Protein AF-A0A2K6M3U2-F1 (afdb_monomer_lite)

Organism: Rhinopithecus bieti (NCBI:txid61621)

Foldseek 3Di:
DPVVVVVVVVVVVVVVVVVVVVVVVVVVVVVVVVVVVVVVVVVVVVVVVVVCVVVVVVVVVVVVVVVVVVVVVVVVVVVVVVVVVVVVVVVVVVVVVVVVVVVVVVVVVVVCVVVVVVVVVVVVVVVVVVVVVVVVVVVVVVVVVVVVVVVVVVVVVCVVCPPPPVVCVVVDCVPVVVVVVVVVVVVVVVVVVVVVVVVVVCVVVDPPDPDDPPPPVVVVVVVVVVVVVVVVVVVVPPDDDDDDDDDDDDDDDDDDDDDDDDDDDDDDDDDDPDDDDPDDDDPPPPVVVVVVVVVVVVVVVVVVVVD

Structure (mmCIF, N/CA/C/O backbone):
data_AF-A0A2K6M3U2-F1
#
_entry.id   AF-A0A2K6M3U2-F1
#
loop_
_atom_site.group_PDB
_atom_site.id
_atom_site.type_symbol
_atom_site.label_atom_id
_atom_site.label_alt_id
_atom_site.label_comp_id
_atom_site.label_asym_id
_atom_site.label_entity_id
_atom_site.label_seq_id
_atom_site.pdbx_PDB_ins_code
_atom_site.Cartn_x
_atom_site.Cartn_y
_atom_site.Cartn_z
_atom_site.occupancy
_atom_site.B_iso_or_equiv
_atom_site.auth_seq_id
_atom_site.auth_comp_id
_atom_site.auth_asym_id
_atom_site.auth_atom_id
_atom_site.pdbx_PDB_model_num
ATOM 1 N N . MET A 1 1 ? -77.920 -4.651 149.406 1.00 58.12 1 MET A N 1
ATOM 2 C CA . MET A 1 1 ? -76.925 -5.539 148.759 1.00 58.12 1 MET A CA 1
ATOM 3 C C . MET A 1 1 ? -77.234 -5.830 147.279 1.00 58.12 1 MET A C 1
ATOM 5 O O . MET A 1 1 ? -76.309 -5.779 146.485 1.00 58.12 1 MET A O 1
ATOM 9 N N . GLY A 1 2 ? -78.491 -6.093 146.876 1.00 61.16 2 GLY A N 1
ATOM 10 C CA . GLY A 1 2 ? -78.830 -6.531 145.502 1.00 61.16 2 GLY A CA 1
ATOM 11 C C . GLY A 1 2 ? -78.603 -5.519 144.361 1.00 61.16 2 GLY A C 1
ATOM 12 O O . GLY A 1 2 ? -78.073 -5.893 143.323 1.00 61.16 2 GLY A O 1
ATOM 13 N N . ILE A 1 3 ? -78.919 -4.233 144.553 1.00 64.75 3 ILE A N 1
ATOM 14 C CA . ILE A 1 3 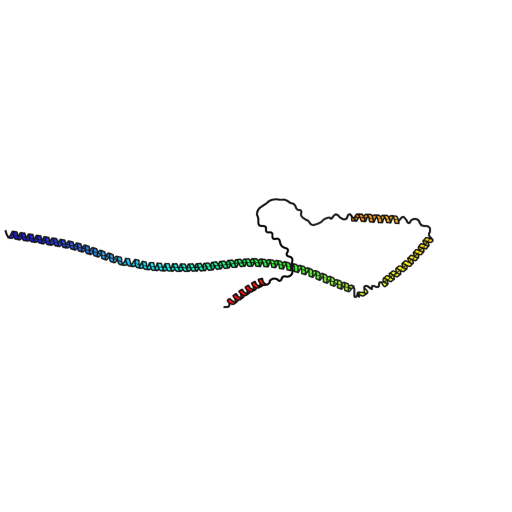? -78.832 -3.206 143.487 1.00 64.75 3 ILE A CA 1
ATOM 15 C C . ILE A 1 3 ? -77.378 -2.926 143.059 1.00 64.75 3 ILE A C 1
ATOM 17 O O . ILE A 1 3 ? -77.097 -2.705 141.884 1.00 64.75 3 ILE A O 1
ATOM 21 N N . PHE A 1 4 ? -76.431 -2.993 143.999 1.00 68.56 4 PHE A N 1
ATOM 22 C CA . PHE A 1 4 ? -75.010 -2.763 143.720 1.00 68.56 4 PHE A CA 1
ATOM 23 C C . PHE A 1 4 ? -74.405 -3.859 142.828 1.00 68.56 4 PHE A C 1
ATOM 25 O O . PHE A 1 4 ? -73.609 -3.559 141.942 1.00 68.56 4 PHE A O 1
ATOM 32 N N . MET A 1 5 ? -74.813 -5.121 143.013 1.00 70.56 5 MET A N 1
ATOM 33 C CA . MET A 1 5 ? -74.356 -6.218 142.151 1.00 70.56 5 MET A CA 1
ATOM 34 C C . MET A 1 5 ? -74.925 -6.118 140.733 1.00 70.56 5 MET A C 1
ATOM 36 O O . MET A 1 5 ? -74.180 -6.345 139.786 1.00 70.56 5 MET A O 1
ATOM 40 N N . VAL A 1 6 ? -76.190 -5.707 140.583 1.00 72.38 6 VAL A N 1
ATOM 41 C CA . VAL A 1 6 ? -76.816 -5.481 139.265 1.00 72.38 6 VAL A CA 1
ATOM 42 C C . VAL A 1 6 ? -76.109 -4.353 138.507 1.00 72.38 6 VAL A C 1
ATOM 44 O O . VAL A 1 6 ? -75.742 -4.518 137.345 1.00 72.38 6 VAL A O 1
ATOM 47 N N . CYS A 1 7 ? -75.828 -3.238 139.186 1.00 79.56 7 CYS A N 1
ATOM 48 C CA . CYS A 1 7 ? -75.108 -2.111 138.590 1.00 79.56 7 CYS A CA 1
ATOM 49 C C . CYS A 1 7 ? -73.681 -2.506 138.160 1.00 79.56 7 CYS A C 1
ATOM 51 O O . CYS A 1 7 ? -73.221 -2.129 137.085 1.00 79.56 7 CYS A O 1
ATOM 53 N N . LYS A 1 8 ? -73.001 -3.346 138.953 1.00 80.44 8 LYS A N 1
ATOM 54 C CA . LYS A 1 8 ? -71.671 -3.875 138.624 1.00 80.44 8 LYS A CA 1
ATOM 55 C C . LYS A 1 8 ? -71.689 -4.817 137.413 1.00 80.44 8 LYS A C 1
ATOM 57 O O . LYS A 1 8 ? -70.798 -4.723 136.575 1.00 80.44 8 LYS A O 1
ATOM 62 N N . SER A 1 9 ? -72.685 -5.701 137.299 1.00 82.12 9 SER A N 1
ATOM 63 C CA . SER A 1 9 ? -72.821 -6.580 136.128 1.00 82.12 9 SER A CA 1
ATOM 64 C C . SER A 1 9 ? -73.164 -5.814 134.850 1.00 82.12 9 SER A C 1
ATOM 66 O O . SER A 1 9 ? -72.681 -6.171 133.781 1.00 82.12 9 SER A O 1
ATOM 68 N N . GLU A 1 10 ? -73.954 -4.742 134.947 1.00 85.75 10 GLU A N 1
ATOM 69 C CA . GLU A 1 10 ? -74.305 -3.927 133.782 1.00 85.75 10 GLU A CA 1
ATOM 70 C C . GLU A 1 10 ? -73.120 -3.080 133.294 1.00 85.75 10 GLU A C 1
ATOM 72 O O . GLU A 1 10 ? -72.873 -3.014 132.093 1.00 85.75 10 GLU A O 1
ATOM 77 N N . LEU A 1 11 ? -72.334 -2.501 134.210 1.00 87.69 11 LEU A N 1
ATOM 78 C CA . LEU A 1 11 ? -71.068 -1.836 133.875 1.00 87.69 11 LEU A CA 1
ATOM 79 C C . LEU A 1 11 ? -70.096 -2.791 133.175 1.00 87.69 11 LEU A C 1
ATOM 81 O O . LEU A 1 11 ? -69.575 -2.456 132.116 1.00 87.69 11 LEU A O 1
ATOM 85 N N . GLN A 1 12 ? -69.938 -4.007 133.702 1.00 87.44 12 GLN A N 1
ATOM 86 C CA . GLN A 1 12 ? -69.097 -5.027 133.077 1.00 87.44 12 GLN A CA 1
ATOM 87 C C . GLN A 1 12 ? -69.592 -5.393 131.667 1.00 87.44 12 GLN A C 1
ATOM 89 O O . GLN A 1 12 ? -68.798 -5.469 130.733 1.00 87.44 12 GLN A O 1
ATOM 94 N N . SER A 1 13 ? -70.907 -5.556 131.487 1.00 89.25 13 SER A N 1
ATOM 95 C CA . SER A 1 13 ? -71.504 -5.832 130.175 1.00 89.25 13 SER A CA 1
ATOM 96 C C . SER A 1 13 ? -71.297 -4.687 129.179 1.00 89.25 13 SER A C 1
ATOM 98 O O . SER A 1 13 ? -71.141 -4.948 127.985 1.00 89.25 13 SER A O 1
ATOM 100 N N . ARG A 1 14 ? -71.311 -3.429 129.639 1.00 91.81 14 ARG A N 1
ATOM 101 C CA . ARG A 1 14 ? -71.023 -2.262 128.792 1.00 91.81 14 ARG A CA 1
ATOM 102 C C . ARG A 1 14 ? -69.557 -2.218 128.381 1.00 91.81 14 ARG A C 1
ATOM 104 O O . ARG A 1 14 ? -69.286 -1.961 127.212 1.00 91.81 14 ARG A O 1
ATOM 111 N N . ASP A 1 15 ? -68.639 -2.514 129.296 1.00 93.19 15 ASP A N 1
ATOM 112 C CA . ASP A 1 15 ? -67.205 -2.570 128.998 1.00 93.19 15 ASP A CA 1
ATOM 113 C C . ASP A 1 15 ? -66.876 -3.686 127.999 1.00 93.19 15 ASP A C 1
ATOM 115 O O . ASP A 1 15 ? -66.079 -3.489 127.081 1.00 93.19 15 ASP A O 1
ATOM 119 N N . ASP A 1 16 ? -67.526 -4.845 128.124 1.00 93.50 16 ASP A N 1
ATOM 120 C CA . ASP A 1 16 ? -67.347 -5.950 127.182 1.00 93.50 16 ASP A CA 1
ATOM 121 C C . ASP A 1 16 ? -67.904 -5.613 125.792 1.00 93.50 16 ASP A C 1
ATOM 123 O O . ASP A 1 16 ? -67.245 -5.893 124.789 1.00 93.50 16 ASP A O 1
ATOM 127 N N . LEU A 1 17 ? -69.047 -4.920 125.715 1.00 94.31 17 LEU A N 1
ATOM 128 C CA . LEU A 1 17 ? -69.572 -4.400 124.450 1.00 94.31 17 LEU A CA 1
ATOM 129 C C . LEU A 1 17 ? -68.629 -3.362 123.823 1.00 94.31 17 LEU A C 1
ATOM 131 O O . LEU A 1 17 ? -68.373 -3.412 122.620 1.00 94.31 17 LEU A O 1
ATOM 135 N N . LEU A 1 18 ? -68.072 -2.453 124.629 1.00 94.50 18 LEU A N 1
ATOM 136 C CA . LEU A 1 18 ? -67.111 -1.455 124.156 1.00 94.50 18 LEU A CA 1
ATOM 137 C C . LEU A 1 18 ? -65.869 -2.128 123.558 1.00 94.50 18 LEU A C 1
ATOM 139 O O . LEU A 1 18 ? -65.389 -1.734 122.498 1.00 94.50 18 LEU A O 1
ATOM 143 N N . ARG A 1 19 ? -65.386 -3.191 124.210 1.00 94.56 19 ARG A N 1
ATOM 144 C CA . ARG A 1 19 ? -64.239 -3.987 123.758 1.00 94.56 19 ARG A CA 1
ATOM 145 C C . ARG A 1 19 ? -64.505 -4.661 122.410 1.00 94.56 19 ARG A C 1
ATOM 147 O O . ARG A 1 19 ? -63.609 -4.703 121.569 1.00 94.56 19 ARG A O 1
ATOM 154 N N . ILE A 1 20 ? -65.723 -5.164 122.196 1.00 94.94 20 ILE A N 1
ATOM 155 C CA . ILE A 1 20 ? -66.146 -5.765 120.922 1.00 94.94 20 ILE A CA 1
ATOM 156 C C . ILE A 1 20 ? -66.164 -4.708 119.811 1.00 94.94 20 ILE A C 1
ATOM 158 O O . ILE A 1 20 ? -65.578 -4.927 118.753 1.00 94.94 20 ILE A O 1
ATOM 162 N N . ILE A 1 21 ? -66.754 -3.538 120.070 1.00 94.94 21 ILE A N 1
ATOM 163 C CA . ILE A 1 21 ? -66.818 -2.436 119.096 1.00 94.94 21 ILE A CA 1
ATOM 164 C C . ILE A 1 21 ? -65.409 -1.948 118.722 1.00 94.94 21 ILE A C 1
ATOM 166 O O . ILE A 1 21 ? -65.112 -1.720 117.548 1.00 94.94 21 ILE A O 1
ATOM 170 N N . GLU A 1 22 ? -64.514 -1.821 119.704 1.00 94.44 22 GLU A N 1
ATOM 171 C CA . GLU A 1 22 ? -63.122 -1.418 119.473 1.00 94.44 22 GLU A CA 1
ATOM 172 C C . GLU A 1 22 ? -62.386 -2.431 118.575 1.00 94.44 22 GLU A C 1
ATOM 174 O O . GLU A 1 22 ? -61.657 -2.046 117.656 1.00 94.44 22 GLU A O 1
ATOM 179 N N . MET A 1 23 ? -62.625 -3.730 118.787 1.00 94.44 23 MET A N 1
ATOM 180 C CA . MET A 1 23 ? -62.070 -4.802 117.958 1.00 94.44 23 MET A CA 1
ATOM 181 C C . MET A 1 23 ? -62.601 -4.770 116.519 1.00 94.44 23 MET A C 1
ATOM 183 O O . MET A 1 23 ? -61.809 -4.884 115.579 1.00 94.44 23 MET A O 1
ATOM 187 N N . GLU A 1 24 ? -63.904 -4.559 116.317 1.00 93.25 24 GLU A N 1
ATOM 188 C CA . GLU A 1 24 ? -64.497 -4.430 114.978 1.00 93.25 24 GLU A CA 1
ATOM 189 C C . GLU A 1 24 ? -63.956 -3.208 114.227 1.00 93.25 24 GLU A C 1
ATOM 191 O O . GLU A 1 24 ? -63.598 -3.305 113.048 1.00 93.25 24 GLU A O 1
ATOM 196 N N . ARG A 1 25 ? -63.803 -2.070 114.916 1.00 94.94 25 ARG A N 1
ATOM 197 C CA . ARG A 1 25 ? -63.210 -0.852 114.344 1.00 94.94 25 ARG A CA 1
ATOM 198 C C . ARG A 1 25 ? -61.793 -1.107 113.831 1.00 94.94 25 ARG A C 1
ATOM 200 O O . ARG A 1 25 ? -61.454 -0.705 112.714 1.00 94.94 25 ARG A O 1
ATOM 207 N N . LEU A 1 26 ? -60.965 -1.783 114.628 1.00 95.75 26 LEU A N 1
ATOM 208 C CA . LEU A 1 26 ? -59.593 -2.126 114.247 1.00 95.75 26 LEU A CA 1
ATOM 209 C C . LEU A 1 26 ? -59.551 -3.113 113.074 1.00 95.75 26 LEU A C 1
ATOM 211 O O . LEU A 1 26 ? -58.684 -3.004 112.203 1.00 95.75 26 LEU A O 1
ATOM 215 N N . GLN A 1 27 ? -60.493 -4.054 113.020 1.00 94.25 27 GLN A N 1
ATOM 216 C CA . GLN A 1 27 ? -60.588 -5.008 111.922 1.00 94.25 27 GLN A CA 1
ATOM 217 C C . GLN A 1 27 ? -60.980 -4.334 110.603 1.00 94.25 27 GLN A C 1
ATOM 219 O O . GLN A 1 27 ? -60.322 -4.565 109.588 1.00 94.25 27 GLN A O 1
ATOM 224 N N . LEU A 1 28 ? -61.971 -3.439 110.618 1.00 95.12 28 LEU A N 1
ATOM 225 C CA . LEU A 1 28 ? -62.363 -2.668 109.435 1.00 95.12 28 LEU A CA 1
ATOM 226 C C . LEU A 1 28 ? -61.221 -1.787 108.918 1.00 95.12 28 LEU A C 1
ATOM 228 O O . LEU A 1 28 ? -60.986 -1.732 107.712 1.00 95.12 28 LEU A O 1
ATOM 232 N N . HIS A 1 29 ? -60.455 -1.157 109.813 1.00 94.38 29 HIS A N 1
ATOM 233 C CA . HIS A 1 29 ? -59.276 -0.380 109.421 1.00 94.38 29 HIS A CA 1
ATOM 234 C C . HIS A 1 29 ? -58.227 -1.228 108.694 1.00 94.38 29 HIS A C 1
ATOM 236 O O . HIS A 1 29 ? -57.649 -0.782 107.700 1.00 94.38 29 HIS A O 1
ATOM 242 N N . ARG A 1 30 ? -57.998 -2.459 109.165 1.00 93.12 30 ARG A N 1
ATOM 243 C CA . ARG A 1 30 ? -57.070 -3.398 108.527 1.00 93.12 30 ARG A CA 1
ATOM 244 C C . ARG A 1 30 ? -57.553 -3.816 107.136 1.00 93.12 30 ARG A C 1
ATOM 246 O O . ARG A 1 30 ? -56.742 -3.895 106.218 1.00 93.12 30 ARG A O 1
ATOM 253 N N . GLU A 1 31 ? -58.848 -4.065 106.971 1.00 91.62 31 GLU A N 1
ATOM 254 C CA . GLU A 1 31 ? -59.424 -4.443 105.676 1.00 91.62 31 GLU A CA 1
ATOM 255 C C . GLU A 1 31 ? -59.421 -3.278 104.675 1.00 91.62 31 GLU A C 1
ATOM 257 O O . GLU A 1 31 ? -59.051 -3.469 103.518 1.00 91.62 31 GLU A O 1
ATOM 262 N N . LEU A 1 32 ? -59.716 -2.048 105.110 1.00 91.81 32 LEU A N 1
ATOM 263 C CA . LEU A 1 32 ? -59.618 -0.864 104.247 1.00 91.81 32 LEU A CA 1
ATOM 264 C C . LEU A 1 32 ? -58.190 -0.627 103.742 1.00 91.81 32 LEU A C 1
ATOM 266 O O .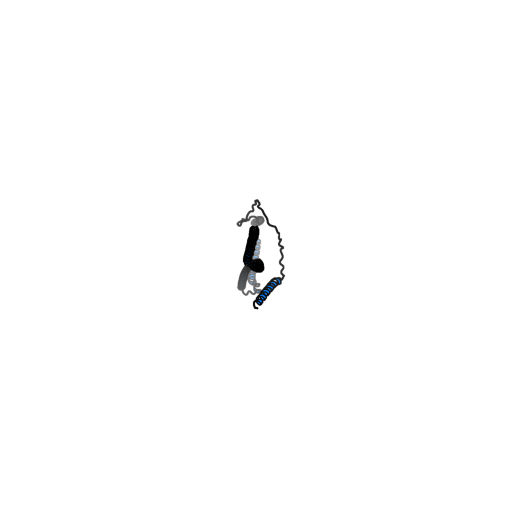 LEU A 1 32 ? -58.006 -0.291 102.571 1.00 91.81 32 LEU A O 1
ATOM 270 N N . LEU A 1 33 ? -57.181 -0.847 104.593 1.00 90.06 33 LEU A N 1
ATOM 271 C CA . LEU A 1 33 ? -55.779 -0.729 104.193 1.00 90.06 33 LEU A CA 1
ATOM 272 C C . LEU A 1 33 ? -55.413 -1.770 103.122 1.00 90.06 33 LEU A C 1
ATOM 274 O O . LEU A 1 33 ? -54.852 -1.408 102.088 1.00 90.06 33 LEU A O 1
ATOM 278 N N . LYS A 1 34 ? -55.825 -3.034 103.309 1.00 87.88 34 LYS A N 1
ATOM 279 C CA . LYS A 1 34 ? -55.631 -4.099 102.307 1.00 87.88 34 LYS A CA 1
ATOM 280 C C . LYS A 1 34 ? -56.307 -3.768 100.975 1.00 87.88 34 LYS A C 1
ATOM 282 O O . LYS A 1 34 ? -55.704 -3.948 99.920 1.00 87.88 34 LYS A O 1
ATOM 287 N N . ILE A 1 35 ? -57.543 -3.262 101.003 1.00 86.81 35 ILE A N 1
ATOM 288 C CA . ILE A 1 35 ? -58.276 -2.889 99.783 1.00 86.81 35 ILE A CA 1
ATOM 289 C C . ILE A 1 35 ? -57.556 -1.751 99.044 1.00 86.81 35 ILE A C 1
ATOM 291 O O . ILE A 1 35 ? -57.428 -1.807 97.817 1.00 86.81 35 ILE A O 1
ATOM 295 N N . GLY A 1 36 ? -57.044 -0.751 99.770 1.00 81.62 36 GLY A N 1
ATOM 296 C CA . GLY A 1 36 ? -56.267 0.349 99.192 1.00 81.62 36 GLY A CA 1
ATOM 297 C C . GLY A 1 36 ? -54.986 -0.120 98.490 1.00 81.62 36 GLY A C 1
ATOM 298 O O . GLY A 1 36 ? -54.688 0.320 97.378 1.00 81.62 36 GLY A O 1
ATOM 299 N N . GLU A 1 37 ? -54.263 -1.069 99.086 1.00 79.06 37 GLU A N 1
ATOM 300 C CA . GLU A 1 37 ? -53.057 -1.663 98.494 1.00 79.06 37 GLU A CA 1
ATOM 301 C C . GLU A 1 37 ? -53.374 -2.482 97.230 1.00 79.06 37 GLU A C 1
ATOM 303 O O . GLU A 1 37 ? -52.701 -2.329 96.204 1.00 79.06 37 GLU A O 1
ATOM 308 N N . CYS A 1 38 ? -54.442 -3.289 97.252 1.00 74.62 38 CYS A N 1
ATOM 309 C CA . CYS A 1 38 ? -54.881 -4.066 96.090 1.00 74.62 38 CYS A CA 1
ATOM 310 C C . CYS A 1 38 ? -55.308 -3.174 94.911 1.00 74.62 38 CYS A C 1
ATOM 312 O O . CYS A 1 38 ? -54.979 -3.467 93.758 1.00 74.62 38 CYS A O 1
ATOM 314 N N . GLN A 1 39 ? -56.005 -2.066 95.179 1.00 76.19 39 GLN A N 1
ATOM 315 C CA . GLN A 1 39 ? -56.422 -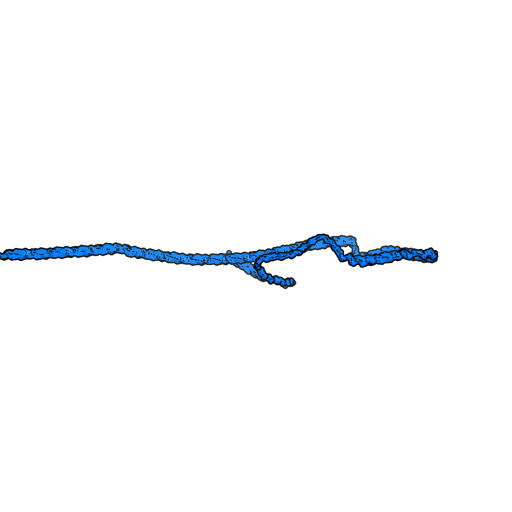1.125 94.136 1.00 76.19 39 GLN A CA 1
ATOM 316 C C . GLN A 1 39 ? -55.233 -0.390 93.508 1.00 76.19 39 GLN A C 1
ATOM 318 O O . GLN A 1 39 ? -55.192 -0.228 92.285 1.00 76.19 39 GLN A O 1
ATOM 323 N N . ASN A 1 40 ? -54.239 -0.004 94.310 1.00 71.12 40 ASN A N 1
ATOM 324 C CA . ASN A 1 40 ? -53.018 0.627 93.816 1.00 71.12 40 ASN A CA 1
ATOM 325 C C . ASN A 1 40 ? -52.221 -0.341 92.919 1.00 71.12 40 ASN A C 1
ATOM 327 O O . ASN A 1 40 ? -51.884 -0.010 91.781 1.00 71.12 40 ASN A O 1
ATOM 331 N N . ALA A 1 41 ? -52.027 -1.589 93.361 1.00 68.44 41 ALA A N 1
ATOM 332 C CA . ALA A 1 41 ? -51.367 -2.623 92.559 1.00 68.44 41 ALA A CA 1
ATOM 333 C C . ALA A 1 41 ? -52.077 -2.874 91.210 1.00 68.44 41 ALA A C 1
ATOM 335 O O . ALA A 1 41 ? -51.427 -3.004 90.168 1.00 68.44 41 ALA A O 1
ATOM 336 N N . GLN A 1 42 ? -53.415 -2.879 91.198 1.00 68.69 42 GLN A N 1
ATOM 337 C CA . GLN A 1 42 ? -54.213 -3.061 89.984 1.00 68.69 42 GLN A CA 1
ATOM 338 C C . GLN A 1 42 ? -54.150 -1.852 89.032 1.00 68.69 42 GLN A C 1
ATOM 340 O O . GLN A 1 42 ? -54.084 -2.035 87.812 1.00 68.69 42 GLN A O 1
ATOM 345 N N . GLY A 1 43 ? -54.156 -0.624 89.560 1.00 62.88 43 GLY A N 1
ATOM 346 C CA . GLY A 1 43 ? -54.011 0.602 88.766 1.00 62.88 43 GLY A CA 1
ATOM 347 C C . GLY A 1 43 ? -52.655 0.683 88.059 1.00 62.88 43 GLY A C 1
ATOM 348 O O . GLY A 1 43 ? -52.582 1.013 86.873 1.00 62.88 43 GLY A O 1
ATOM 349 N N . ASN A 1 44 ? -51.592 0.271 88.751 1.00 60.41 44 ASN A N 1
ATOM 350 C CA . ASN A 1 44 ? -50.225 0.288 88.228 1.00 60.41 44 ASN A CA 1
ATOM 351 C C . ASN A 1 44 ? -50.029 -0.723 87.086 1.00 60.41 44 ASN A C 1
ATOM 353 O O . ASN A 1 44 ? -49.371 -0.414 86.091 1.00 60.41 44 ASN A O 1
ATOM 357 N N . LYS A 1 45 ? -50.679 -1.893 87.161 1.00 62.44 45 LYS A N 1
ATOM 358 C CA . LYS A 1 45 ? -50.638 -2.916 86.103 1.00 62.44 45 LYS A CA 1
ATOM 359 C C . LYS A 1 45 ? -51.339 -2.468 84.813 1.00 62.44 45 LYS A C 1
ATOM 361 O O . LYS A 1 45 ? -50.792 -2.637 83.726 1.00 62.44 45 LYS A O 1
ATOM 366 N N . LYS A 1 46 ? -52.512 -1.829 84.917 1.00 61.03 46 LYS A N 1
ATOM 367 C CA . LYS A 1 46 ? -53.265 -1.334 83.745 1.00 61.03 46 LYS A CA 1
ATOM 368 C C . LYS A 1 46 ? -52.553 -0.185 83.022 1.00 61.03 46 LYS A C 1
ATOM 370 O O . LYS A 1 46 ? -52.658 -0.070 81.802 1.00 61.03 46 LYS A O 1
ATOM 375 N N . ARG A 1 47 ? -51.795 0.639 83.753 1.00 58.47 47 ARG A N 1
ATOM 376 C CA . ARG A 1 47 ? -50.997 1.730 83.172 1.00 58.47 47 ARG A CA 1
ATOM 377 C C . ARG A 1 47 ? -49.802 1.211 82.364 1.00 58.47 47 ARG A C 1
ATOM 379 O O . ARG A 1 47 ? -49.512 1.759 81.309 1.00 58.47 47 ARG A O 1
ATOM 386 N N . LEU A 1 48 ? -49.153 0.139 82.823 1.00 58.59 48 LEU A N 1
ATOM 387 C CA . LEU A 1 48 ? -48.000 -0.467 82.145 1.00 58.59 48 LEU A CA 1
ATOM 388 C C . LEU A 1 48 ? -48.384 -1.213 80.856 1.00 58.59 48 LEU A C 1
ATOM 390 O O . LEU A 1 48 ? -47.693 -1.074 79.850 1.00 58.59 48 LEU A O 1
ATOM 394 N N . GLU A 1 49 ? -49.505 -1.942 80.836 1.00 52.12 49 GLU A N 1
ATOM 395 C CA . GLU A 1 49 ? -49.941 -2.657 79.623 1.00 52.12 49 GLU A CA 1
ATOM 396 C C . GLU A 1 49 ? -50.429 -1.713 78.509 1.00 52.12 49 GLU A C 1
ATOM 398 O O . GLU A 1 49 ? -50.161 -1.946 77.329 1.00 52.12 49 GLU A O 1
ATOM 403 N N . SER A 1 50 ? -51.060 -0.590 78.869 1.00 56.78 50 SER A N 1
ATOM 404 C CA . SER A 1 50 ? -51.499 0.430 77.906 1.00 56.78 50 SER A CA 1
ATOM 405 C C . SER A 1 50 ? -50.336 1.118 77.184 1.00 56.78 50 SER A C 1
ATOM 407 O O . SER A 1 50 ? -50.475 1.484 76.017 1.00 56.78 50 SER A O 1
ATOM 409 N N . SER A 1 51 ? -49.202 1.320 77.856 1.00 55.09 51 SER A N 1
ATOM 410 C CA . SER A 1 51 ? -48.032 1.996 77.282 1.00 55.09 51 SER A CA 1
ATOM 411 C C . SER A 1 51 ? -47.163 1.075 76.415 1.00 55.09 51 SER A C 1
ATOM 413 O O . SER A 1 51 ? -46.336 1.559 75.647 1.00 55.09 51 SER A O 1
ATOM 415 N N . HIS A 1 52 ? -47.352 -0.245 76.504 1.00 52.97 52 HIS A N 1
ATOM 416 C CA . HIS A 1 52 ? -46.516 -1.240 75.827 1.00 52.97 52 HIS A CA 1
ATOM 417 C C . HIS A 1 52 ? -47.033 -1.638 74.427 1.00 52.97 52 HIS A C 1
ATOM 419 O O . HIS A 1 52 ? -46.243 -1.977 73.545 1.00 52.97 52 HIS A O 1
ATOM 425 N N . LEU A 1 53 ? -48.345 -1.532 74.171 1.00 54.31 53 LEU A N 1
ATOM 426 C CA . LEU A 1 53 ? -48.964 -1.957 72.903 1.00 54.31 53 LEU A CA 1
ATOM 427 C C . LEU A 1 53 ? -48.536 -1.174 71.638 1.00 54.31 53 LEU A C 1
ATOM 429 O O . LEU A 1 53 ? -48.381 -1.806 70.588 1.00 54.31 53 LEU A O 1
ATOM 433 N N . PRO A 1 54 ? -48.340 0.161 71.667 1.00 55.22 54 PRO A N 1
ATOM 434 C CA . PRO A 1 54 ? -47.868 0.900 70.491 1.00 55.22 54 PRO A CA 1
ATOM 435 C C . PRO A 1 54 ? -46.417 0.554 70.113 1.00 55.22 54 PRO A C 1
ATOM 437 O O . PRO A 1 54 ? -46.056 0.605 68.940 1.00 55.22 54 PRO A O 1
ATOM 440 N N . SER A 1 55 ? -45.607 0.150 71.098 1.00 57.47 55 SER A N 1
ATOM 441 C CA . SER A 1 55 ? -44.163 -0.077 70.961 1.00 57.47 55 SER A CA 1
ATOM 442 C C . SER A 1 55 ? -43.806 -1.405 70.276 1.00 57.47 55 SER A C 1
ATOM 444 O O . SER A 1 55 ? -42.760 -1.505 69.652 1.00 57.47 55 SER A O 1
ATOM 446 N N . ILE A 1 56 ? -44.681 -2.420 70.309 1.00 58.62 56 ILE A N 1
ATOM 447 C CA . ILE A 1 56 ? -44.425 -3.737 69.683 1.00 58.62 56 ILE A CA 1
ATOM 448 C C . ILE A 1 56 ? -44.713 -3.758 68.167 1.00 58.62 56 ILE A C 1
ATOM 450 O O . ILE A 1 56 ? -44.051 -4.480 67.422 1.00 58.62 56 ILE A O 1
ATOM 454 N N . LYS A 1 57 ? -45.656 -2.946 67.670 1.00 66.38 57 LYS A N 1
ATOM 455 C CA . LYS A 1 57 ? -46.029 -2.919 66.235 1.00 66.38 57 LYS A CA 1
ATOM 456 C C . LYS A 1 57 ? -45.072 -2.094 65.365 1.00 66.38 57 LYS A C 1
ATOM 458 O O . LYS A 1 57 ? -44.962 -2.318 64.160 1.00 66.38 57 LYS A O 1
ATOM 463 N N . GLU A 1 58 ? -44.386 -1.135 65.969 1.00 71.69 58 GLU A N 1
ATOM 464 C CA . GLU A 1 58 ? -43.404 -0.258 65.325 1.00 71.69 58 GLU A CA 1
ATOM 465 C C . GLU A 1 58 ? -42.141 -1.013 64.835 1.00 71.69 58 GLU A C 1
ATOM 467 O O . GLU A 1 58 ? -41.814 -0.901 63.649 1.00 71.69 58 GLU A O 1
ATOM 472 N N . PRO A 1 59 ? -41.501 -1.898 65.632 1.00 77.00 59 PRO A N 1
ATOM 473 C CA . PRO A 1 59 ? -40.388 -2.726 65.170 1.00 77.00 59 PRO A CA 1
ATOM 474 C C . PRO A 1 59 ? -40.812 -3.788 64.147 1.00 77.00 59 PRO A C 1
ATOM 476 O O . PRO A 1 59 ? -40.005 -4.201 63.318 1.00 77.00 59 PRO A O 1
ATOM 479 N N . GLU A 1 60 ? -42.067 -4.245 64.142 1.00 81.81 60 GLU A N 1
ATOM 480 C CA . GLU A 1 60 ? -42.580 -5.121 63.076 1.00 81.81 60 GLU A CA 1
ATOM 481 C C . GLU A 1 60 ? -42.742 -4.403 61.735 1.00 81.81 60 GLU A C 1
ATOM 483 O O . GLU A 1 60 ? -42.390 -4.972 60.701 1.00 81.81 60 GLU A O 1
ATOM 488 N N . ARG A 1 61 ? -43.225 -3.153 61.729 1.00 83.69 61 ARG A N 1
ATOM 489 C CA . ARG A 1 61 ? -43.272 -2.333 60.507 1.00 83.69 61 ARG A CA 1
ATOM 490 C C . ARG A 1 61 ? -41.875 -2.039 59.973 1.00 83.69 61 ARG A C 1
ATOM 492 O O . ARG A 1 61 ? -41.618 -2.327 58.808 1.00 83.69 61 ARG A O 1
ATOM 499 N N . LYS A 1 62 ? -40.958 -1.597 60.840 1.00 87.19 62 LYS A N 1
ATOM 500 C CA . LYS A 1 62 ? -39.550 -1.365 60.478 1.00 87.19 62 LYS A CA 1
ATOM 501 C C . LYS A 1 62 ? -38.884 -2.619 59.916 1.00 87.19 62 LYS A C 1
ATOM 503 O O . LYS A 1 62 ? -38.141 -2.532 58.948 1.00 87.19 62 LYS A O 1
ATOM 508 N N . ARG A 1 63 ? -39.183 -3.805 60.464 1.00 88.62 63 ARG A N 1
ATOM 509 C CA . ARG A 1 63 ? -38.691 -5.081 59.915 1.00 88.62 63 ARG A CA 1
ATOM 510 C C . ARG A 1 63 ? -39.186 -5.342 58.496 1.00 88.62 63 ARG A C 1
ATOM 512 O O . ARG A 1 63 ? -38.390 -5.769 57.671 1.00 88.62 63 ARG A O 1
ATOM 519 N N . LYS A 1 64 ? -40.461 -5.079 58.195 1.00 90.00 64 LYS A N 1
ATOM 520 C CA . LYS A 1 64 ? -41.016 -5.249 56.840 1.00 90.00 64 LYS A CA 1
ATOM 521 C C . LYS A 1 64 ? -40.424 -4.247 55.846 1.00 90.00 64 LYS A C 1
ATOM 523 O O . LYS A 1 64 ? -40.084 -4.639 54.735 1.00 90.00 64 LYS A O 1
ATOM 528 N N . GLU A 1 65 ? -40.253 -2.992 56.256 1.00 90.69 65 GLU A N 1
ATOM 529 C CA . GLU A 1 65 ? -39.580 -1.965 55.449 1.00 90.69 65 GLU A CA 1
ATOM 530 C C . GLU A 1 65 ? -38.123 -2.341 55.167 1.00 90.69 65 GLU A C 1
ATOM 532 O O . GLU A 1 65 ? -37.713 -2.352 54.010 1.00 90.69 65 GLU A O 1
ATOM 537 N N . LEU A 1 66 ? -37.367 -2.755 56.189 1.00 93.56 66 LEU A N 1
ATOM 538 C CA . LEU A 1 66 ? -36.001 -3.260 56.025 1.00 93.56 66 LEU A CA 1
ATOM 539 C C . LEU A 1 66 ? -35.951 -4.461 55.079 1.00 93.56 66 LEU A C 1
ATOM 541 O O . LEU A 1 66 ? -35.077 -4.520 54.222 1.00 93.56 66 LEU A O 1
ATOM 545 N N . PHE A 1 67 ? -36.901 -5.392 55.184 1.00 94.62 67 PHE A N 1
ATOM 546 C CA . PHE A 1 67 ? -36.976 -6.539 54.280 1.00 94.62 67 PHE A CA 1
ATOM 547 C C . PHE A 1 67 ? -37.206 -6.107 52.825 1.00 94.62 67 PHE A C 1
ATOM 549 O O . PHE A 1 67 ? -36.542 -6.606 51.921 1.00 94.62 67 PHE A O 1
ATOM 556 N N . SER A 1 68 ? -38.096 -5.136 52.598 1.00 93.19 68 SER A N 1
ATOM 557 C CA . SER A 1 68 ? -38.338 -4.563 51.270 1.00 93.19 68 SER A CA 1
ATOM 558 C C . SER A 1 68 ? -37.098 -3.860 50.713 1.00 93.19 68 SER A C 1
ATOM 560 O O . SER A 1 68 ? -36.775 -4.026 49.538 1.00 93.19 68 SER A O 1
ATOM 562 N N . VAL A 1 69 ? -36.382 -3.105 51.550 1.00 95.19 69 VAL A N 1
ATOM 563 C CA . VAL A 1 69 ? -35.128 -2.439 51.168 1.00 95.19 69 VAL A CA 1
ATOM 564 C C . VAL A 1 69 ? -34.052 -3.470 50.826 1.00 95.19 69 VAL A C 1
ATOM 566 O O . VAL A 1 69 ? -33.375 -3.324 49.815 1.00 95.19 69 VAL A O 1
ATOM 569 N N . ILE A 1 70 ? -33.921 -4.545 51.608 1.00 96.19 70 ILE A N 1
ATOM 570 C CA . ILE A 1 70 ? -32.960 -5.626 51.347 1.00 96.19 70 ILE A CA 1
ATOM 571 C C . ILE A 1 70 ? -33.245 -6.306 50.003 1.00 96.19 70 ILE A C 1
ATOM 573 O O . ILE A 1 70 ? -32.315 -6.534 49.232 1.00 96.19 70 ILE A O 1
ATOM 577 N N . LEU A 1 71 ? -34.512 -6.596 49.692 1.00 96.00 71 LEU A N 1
ATOM 578 C CA . LEU A 1 71 ? -34.890 -7.187 48.404 1.00 96.00 71 LEU A CA 1
ATOM 579 C C . LEU A 1 71 ? -34.579 -6.252 47.228 1.00 96.00 71 LEU A C 1
ATOM 581 O O . LEU A 1 71 ? -34.025 -6.699 46.227 1.00 96.00 71 LEU A O 1
ATOM 585 N N . TYR A 1 72 ? -34.863 -4.955 47.367 1.00 96.06 72 TYR A N 1
ATOM 586 C CA . TYR A 1 72 ? -34.544 -3.960 46.342 1.00 96.06 72 TYR A CA 1
ATOM 587 C C . TYR A 1 72 ? -33.027 -3.805 46.132 1.00 96.06 72 TYR A C 1
ATOM 589 O O . TYR A 1 72 ? -32.557 -3.757 44.998 1.00 96.06 72 TYR A O 1
ATOM 597 N N . LEU A 1 73 ? -32.236 -3.812 47.211 1.00 97.06 73 LEU A N 1
ATOM 598 C CA . LEU A 1 73 ? -30.772 -3.793 47.130 1.00 97.06 73 LEU A CA 1
ATOM 599 C C . LEU A 1 73 ? -30.211 -5.055 46.462 1.00 97.06 73 LEU A C 1
ATOM 601 O O . LEU A 1 73 ? -29.284 -4.960 45.660 1.00 97.06 73 LEU A O 1
ATOM 605 N N . LEU A 1 74 ? -30.774 -6.231 46.757 1.00 97.00 74 LEU A N 1
ATOM 606 C CA . LEU A 1 74 ? -30.404 -7.482 46.087 1.00 97.00 74 LEU A CA 1
ATOM 607 C C . LEU A 1 74 ? -30.725 -7.436 44.590 1.00 97.00 74 LEU A C 1
ATOM 609 O O . LEU A 1 74 ? -29.902 -7.869 43.784 1.00 97.00 74 LEU A O 1
ATOM 613 N N . GLN A 1 75 ? -31.875 -6.869 44.222 1.00 97.38 75 GLN A N 1
ATOM 614 C CA . GLN A 1 75 ? -32.262 -6.675 42.828 1.00 97.38 75 GLN A CA 1
ATOM 615 C C . GLN A 1 75 ? -31.287 -5.741 42.102 1.00 97.38 75 GLN A C 1
ATOM 617 O O . GLN A 1 75 ? -30.755 -6.131 41.063 1.00 97.38 75 GLN A O 1
ATOM 622 N N . ILE A 1 76 ? -30.983 -4.567 42.671 1.00 96.94 76 ILE A N 1
ATOM 623 C CA . ILE A 1 76 ? -29.996 -3.634 42.102 1.00 96.94 76 ILE A CA 1
ATOM 624 C C . ILE A 1 76 ? -28.638 -4.319 41.941 1.00 96.94 76 ILE A C 1
ATOM 626 O O . ILE A 1 76 ? -28.016 -4.209 40.890 1.00 96.94 76 ILE A O 1
ATOM 630 N N . ARG A 1 77 ? -28.183 -5.061 42.957 1.00 97.50 77 ARG A N 1
ATOM 631 C CA . ARG A 1 77 ? -26.898 -5.767 42.895 1.00 97.50 77 ARG A CA 1
ATOM 632 C C . ARG A 1 77 ? -26.865 -6.795 41.763 1.00 97.50 77 ARG A C 1
ATOM 634 O O . ARG A 1 77 ? -25.860 -6.877 41.069 1.00 97.50 77 ARG A O 1
ATOM 641 N N . SER A 1 78 ? -27.950 -7.546 41.563 1.00 96.44 78 SER A N 1
ATOM 642 C CA . SER A 1 78 ? -28.036 -8.515 40.461 1.00 96.44 78 SER A CA 1
ATOM 643 C C . SER A 1 78 ? -28.025 -7.842 39.086 1.00 96.44 78 SER A C 1
ATOM 645 O O . SER A 1 78 ? -27.338 -8.314 38.188 1.00 96.44 78 SER A O 1
ATOM 647 N N . GLN A 1 79 ? -28.721 -6.708 38.939 1.00 97.19 79 GLN A N 1
ATOM 648 C CA . GLN A 1 79 ? -28.739 -5.935 37.696 1.00 97.19 79 GLN A CA 1
ATOM 649 C C . GLN A 1 79 ? -27.358 -5.358 37.380 1.00 97.19 79 GLN A C 1
ATOM 651 O O . GLN A 1 79 ? -26.912 -5.443 36.244 1.00 97.19 79 GLN A O 1
ATOM 656 N N . LEU A 1 80 ? -26.662 -4.829 38.390 1.00 96.69 80 LEU A N 1
ATOM 657 C CA . LEU A 1 80 ? -25.297 -4.331 38.232 1.00 96.69 80 LEU A CA 1
ATOM 658 C C . LEU A 1 80 ? -24.331 -5.434 37.794 1.00 96.69 80 LEU A C 1
ATOM 660 O O . LEU A 1 80 ? -23.537 -5.193 36.896 1.00 96.69 80 LEU A O 1
ATOM 664 N N . GLN A 1 81 ? -24.418 -6.637 38.375 1.00 96.75 81 GLN A N 1
ATOM 665 C CA . GLN A 1 81 ? -23.581 -7.764 37.944 1.00 96.75 81 GLN A CA 1
ATOM 666 C C . GLN A 1 81 ? -23.864 -8.173 36.497 1.00 96.75 81 GLN A C 1
ATOM 668 O O . GLN A 1 81 ? -22.932 -8.390 35.731 1.00 96.75 81 GLN A O 1
ATOM 673 N N . GLN A 1 82 ? -25.138 -8.244 36.106 1.00 96.75 82 GLN A N 1
ATOM 674 C CA . GLN A 1 82 ? -25.508 -8.589 34.735 1.00 96.75 82 GLN A CA 1
ATOM 675 C C . GLN A 1 82 ? -25.006 -7.544 33.726 1.00 96.75 82 GLN A C 1
ATOM 677 O O . GLN A 1 82 ? -24.492 -7.900 32.666 1.00 96.75 82 GLN A O 1
ATOM 682 N N . GLU A 1 83 ? -25.146 -6.259 34.049 1.00 96.62 83 GLU A N 1
ATOM 683 C CA . GLU A 1 83 ? -24.658 -5.171 33.200 1.00 96.62 83 GLU A CA 1
ATOM 684 C C . GLU A 1 83 ? -23.123 -5.165 33.128 1.00 96.62 83 GLU A C 1
ATOM 686 O O . GLU A 1 83 ? -22.551 -4.976 32.060 1.00 96.62 83 GLU A O 1
ATOM 691 N N . GLU A 1 84 ? -22.440 -5.440 34.241 1.00 96.94 84 GLU A N 1
ATOM 692 C CA . GLU A 1 84 ? -20.982 -5.568 34.285 1.00 96.94 84 GLU A CA 1
ATOM 693 C C . GLU A 1 84 ? -20.483 -6.722 33.402 1.00 96.94 84 GLU A C 1
ATOM 695 O O . GLU A 1 84 ? -19.524 -6.552 32.649 1.00 96.94 84 GLU A O 1
ATOM 700 N N . GLU A 1 85 ? -21.140 -7.884 33.435 1.00 97.19 85 GLU A N 1
ATOM 701 C CA . GLU A 1 85 ? -20.829 -9.012 32.547 1.00 97.19 85 GLU A CA 1
ATOM 702 C C . GLU A 1 85 ? -21.037 -8.650 31.071 1.00 97.19 85 GLU A C 1
ATOM 704 O O . GLU A 1 85 ? -20.175 -8.933 30.233 1.00 97.19 85 GLU A O 1
ATOM 709 N N . TYR A 1 86 ? -22.145 -7.977 30.752 1.00 97.62 86 TYR A N 1
ATOM 710 C CA . TYR A 1 86 ? -22.419 -7.496 29.401 1.00 97.62 86 TYR A CA 1
ATOM 711 C C . TYR A 1 86 ? -21.355 -6.497 28.930 1.00 97.62 86 TYR A C 1
ATOM 713 O O . TYR A 1 86 ? -20.779 -6.667 27.855 1.00 97.62 86 TYR A O 1
ATOM 721 N N . HIS A 1 87 ? -21.020 -5.500 29.749 1.00 98.12 87 HIS A N 1
ATOM 722 C CA . HIS A 1 87 ? -19.968 -4.534 29.443 1.00 98.12 87 HIS A CA 1
ATOM 723 C C . HIS A 1 87 ? -18.599 -5.191 29.266 1.00 98.12 87 HIS A C 1
ATOM 725 O O . HIS A 1 87 ? -17.881 -4.834 28.335 1.00 98.12 87 HIS A O 1
ATOM 731 N N . ASN A 1 88 ? -18.241 -6.167 30.103 1.00 97.88 88 ASN A N 1
ATOM 732 C CA . ASN A 1 88 ? -16.997 -6.919 29.947 1.00 97.88 88 ASN A CA 1
ATOM 733 C C . ASN A 1 88 ? -16.969 -7.697 28.624 1.00 97.88 88 ASN A C 1
ATOM 735 O O . ASN A 1 88 ? -15.946 -7.687 27.939 1.00 97.88 88 ASN A O 1
ATOM 739 N N . SER A 1 89 ? -18.088 -8.316 28.233 1.00 97.94 89 SER A N 1
ATOM 740 C CA . SER A 1 89 ? -18.232 -8.990 26.936 1.00 97.94 89 SER A CA 1
ATOM 741 C C . SER A 1 89 ? -18.080 -8.017 25.763 1.00 97.94 89 SER A C 1
ATOM 743 O O . SER A 1 89 ? -17.341 -8.298 24.819 1.00 97.94 89 SER A O 1
ATOM 745 N N . GLU A 1 90 ? -18.729 -6.851 25.814 1.00 98.25 90 GLU A N 1
ATOM 746 C CA . GLU A 1 90 ? -18.572 -5.820 24.780 1.00 98.25 90 GLU A CA 1
ATOM 747 C C . GLU A 1 90 ? -17.136 -5.315 24.696 1.00 98.25 90 GLU A C 1
ATOM 749 O O . GLU A 1 90 ? -16.576 -5.197 23.606 1.00 98.25 90 GLU A O 1
ATOM 754 N N . GLN A 1 91 ? -16.512 -5.068 25.845 1.00 98.31 91 GLN A N 1
ATOM 755 C CA . GLN A 1 91 ? -15.133 -4.614 25.901 1.00 98.31 91 GLN A CA 1
ATOM 756 C C . GLN A 1 91 ? -14.172 -5.666 25.334 1.00 98.31 91 GLN A C 1
ATOM 758 O O . GLN A 1 91 ? -13.209 -5.309 24.660 1.00 98.31 91 GLN A O 1
ATOM 763 N N . GLU A 1 92 ? -14.437 -6.952 25.561 1.00 98.19 92 GLU A N 1
ATOM 764 C CA . GLU A 1 92 ? -13.658 -8.045 24.981 1.00 98.19 92 GLU A CA 1
ATOM 765 C C . GLU A 1 92 ? -13.836 -8.133 23.464 1.00 98.19 92 GLU A C 1
ATOM 767 O O . GLU A 1 92 ? -12.851 -8.276 22.741 1.00 98.19 92 GLU A O 1
ATOM 772 N N . ARG A 1 93 ? -15.063 -7.956 22.952 1.00 98.56 93 ARG A N 1
ATOM 773 C CA . ARG A 1 93 ? -15.295 -7.855 21.501 1.00 98.56 93 ARG A CA 1
ATOM 774 C C . ARG A 1 93 ? -14.505 -6.708 20.883 1.00 98.56 93 ARG A C 1
ATOM 776 O O . ARG A 1 93 ? -13.847 -6.915 19.868 1.00 98.56 93 ARG A O 1
ATOM 783 N N . MET A 1 94 ? -14.517 -5.537 21.518 1.00 98.69 94 MET A N 1
ATOM 784 C CA . MET A 1 94 ? -13.737 -4.387 21.058 1.00 98.69 94 MET A CA 1
ATOM 785 C C . MET A 1 94 ? -12.230 -4.656 21.109 1.00 98.69 94 MET A C 1
ATOM 787 O O . MET A 1 94 ? -11.518 -4.280 20.182 1.00 98.69 94 MET A O 1
ATOM 791 N N . ARG A 1 95 ? -11.726 -5.310 22.166 1.00 98.75 95 ARG A N 1
ATOM 792 C CA . ARG A 1 95 ? -10.309 -5.700 22.256 1.00 98.75 95 ARG A CA 1
ATOM 793 C C . ARG A 1 95 ? -9.911 -6.629 21.111 1.00 98.75 95 ARG A C 1
ATOM 795 O O . ARG A 1 95 ? -8.894 -6.371 20.476 1.00 98.75 95 ARG A O 1
ATOM 802 N N . ASN A 1 96 ? -10.733 -7.633 20.812 1.00 98.62 96 ASN A N 1
ATOM 803 C CA . ASN A 1 96 ? -10.488 -8.561 19.708 1.00 98.62 96 ASN A CA 1
ATOM 804 C C . ASN A 1 96 ? -10.504 -7.852 18.348 1.00 98.62 96 ASN A C 1
ATOM 806 O O . ASN A 1 96 ? -9.582 -8.036 17.564 1.00 98.62 96 ASN A O 1
ATOM 810 N N . GLU A 1 97 ? -11.477 -6.972 18.095 1.00 98.75 97 GLU A N 1
ATOM 811 C CA . GLU A 1 97 ? -11.524 -6.192 16.850 1.00 98.75 97 GLU A CA 1
ATOM 812 C C . GLU A 1 97 ? -10.301 -5.272 16.701 1.00 98.75 97 GLU A C 1
ATOM 814 O O . GLU A 1 97 ? -9.721 -5.176 15.621 1.00 98.75 97 GLU A O 1
ATOM 819 N N . ILE A 1 98 ? -9.852 -4.632 17.786 1.00 98.75 98 ILE A N 1
ATOM 820 C CA . ILE A 1 98 ? -8.622 -3.828 17.778 1.00 98.75 98 ILE A CA 1
ATOM 821 C C . ILE A 1 98 ? -7.404 -4.705 17.462 1.00 98.75 98 ILE A C 1
ATOM 823 O O . ILE A 1 98 ? -6.554 -4.289 16.672 1.00 98.75 98 ILE A O 1
ATOM 827 N N . SER A 1 99 ? -7.305 -5.899 18.051 1.00 98.81 99 SER A N 1
ATOM 828 C CA . SER A 1 99 ? -6.231 -6.855 17.763 1.00 98.81 99 SER A CA 1
ATOM 829 C C . SER A 1 99 ? -6.230 -7.287 16.295 1.00 98.81 99 SER A C 1
ATOM 831 O O . SER A 1 99 ? -5.194 -7.154 15.642 1.00 98.81 99 SER A O 1
ATOM 833 N N . ASP A 1 100 ? -7.383 -7.694 15.758 1.00 98.75 100 ASP A N 1
ATOM 834 C CA . ASP A 1 100 ? -7.542 -8.110 14.359 1.00 98.75 100 ASP A CA 1
ATOM 835 C C . ASP A 1 100 ? -7.159 -6.976 13.392 1.00 98.75 100 ASP A C 1
ATOM 837 O O . ASP A 1 100 ? -6.386 -7.172 12.451 1.00 98.75 100 ASP A O 1
ATOM 841 N N . LEU A 1 101 ? -7.644 -5.755 13.648 1.00 98.81 101 LEU A N 1
ATOM 842 C CA . LEU A 1 101 ? -7.322 -4.579 12.834 1.00 98.81 101 LEU A CA 1
ATOM 843 C C . LEU A 1 101 ? -5.837 -4.206 12.913 1.00 98.81 101 LEU A C 1
ATOM 845 O O . LEU A 1 101 ? -5.259 -3.763 11.917 1.00 98.81 101 LEU A O 1
ATOM 849 N N . THR A 1 102 ? -5.210 -4.380 14.077 1.00 98.75 102 THR A N 1
ATOM 850 C CA . THR A 1 102 ? -3.777 -4.111 14.268 1.00 98.75 102 THR A CA 1
ATOM 851 C C . THR A 1 102 ? -2.923 -5.114 13.494 1.00 98.75 102 THR A C 1
ATOM 853 O O . THR A 1 102 ? -1.957 -4.721 12.836 1.00 98.75 102 THR A O 1
ATOM 856 N N . GLU A 1 103 ? -3.293 -6.396 13.511 1.00 98.75 103 GLU A N 1
ATOM 857 C CA . GLU A 1 103 ? -2.620 -7.433 12.724 1.00 98.75 103 GLU A CA 1
ATOM 858 C C . GLU A 1 103 ? -2.802 -7.202 11.216 1.00 98.75 103 GLU A C 1
ATOM 860 O O . GLU A 1 103 ? -1.828 -7.236 10.457 1.00 98.75 103 GLU A O 1
ATOM 865 N N . GLU A 1 104 ? -4.022 -6.877 10.770 1.00 98.81 104 GLU A N 1
ATOM 866 C CA . GLU A 1 104 ? -4.295 -6.564 9.363 1.00 98.81 104 GLU A CA 1
ATOM 867 C C . GLU A 1 104 ? -3.476 -5.354 8.886 1.00 98.81 104 GLU A C 1
ATOM 869 O O . GLU A 1 104 ? -2.934 -5.360 7.773 1.00 98.81 104 GLU A O 1
ATOM 874 N N . LEU A 1 105 ? -3.361 -4.318 9.721 1.00 98.81 105 LEU A N 1
ATOM 875 C CA . LEU A 1 105 ? -2.546 -3.144 9.427 1.00 98.81 105 LEU A CA 1
ATOM 876 C C . LEU A 1 105 ? -1.072 -3.524 9.251 1.00 98.81 105 LEU A C 1
ATOM 878 O O . LEU A 1 105 ? -0.478 -3.181 8.227 1.00 98.81 105 LEU A O 1
ATOM 882 N N . HIS A 1 106 ? -0.508 -4.287 10.188 1.00 98.81 106 HIS A N 1
ATOM 883 C CA . HIS A 1 106 ? 0.880 -4.738 10.108 1.00 98.81 106 HIS A CA 1
ATOM 884 C C . HIS A 1 106 ? 1.147 -5.563 8.837 1.00 98.81 106 HIS A C 1
ATOM 886 O O . HIS A 1 106 ? 2.123 -5.341 8.113 1.00 98.81 106 HIS A O 1
ATOM 892 N N . GLN A 1 107 ? 0.231 -6.468 8.485 1.00 98.88 107 GLN A N 1
ATOM 893 C CA . GLN A 1 107 ? 0.346 -7.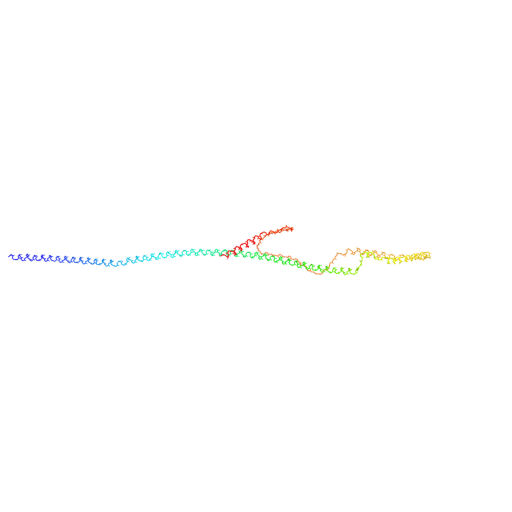268 7.267 1.00 98.88 107 GLN A CA 1
ATOM 894 C C . GLN A 1 107 ? 0.295 -6.405 5.993 1.00 98.88 107 GLN A C 1
ATOM 896 O O . GLN A 1 107 ? 1.005 -6.676 5.011 1.00 98.88 107 GLN A O 1
ATOM 901 N N . LYS A 1 108 ? -0.521 -5.343 5.986 1.00 98.81 108 LYS A N 1
ATOM 902 C CA . LYS A 1 108 ? -0.555 -4.369 4.884 1.00 98.81 108 LYS A CA 1
ATOM 903 C C . LYS A 1 108 ? 0.751 -3.593 4.776 1.00 98.81 108 LYS A C 1
ATOM 905 O O . LYS A 1 108 ? 1.235 -3.428 3.658 1.00 98.81 108 LYS A O 1
ATOM 910 N N . GLU A 1 109 ? 1.354 -3.175 5.886 1.00 98.81 109 GLU A N 1
ATOM 911 C CA . GLU A 1 109 ? 2.660 -2.499 5.888 1.00 98.81 109 GLU A CA 1
ATOM 912 C C . GLU A 1 109 ? 3.750 -3.377 5.260 1.00 98.81 109 GLU A C 1
ATOM 914 O O . GLU A 1 109 ? 4.461 -2.931 4.355 1.00 98.81 109 GLU A O 1
ATOM 919 N N . ILE A 1 110 ? 3.819 -4.657 5.645 1.00 98.75 110 ILE A N 1
ATOM 920 C CA . ILE A 1 110 ? 4.742 -5.639 5.047 1.00 98.75 110 ILE A CA 1
ATOM 921 C C . ILE A 1 110 ? 4.499 -5.770 3.537 1.00 98.75 110 ILE A C 1
ATOM 923 O O . ILE A 1 110 ? 5.438 -5.795 2.729 1.00 98.75 110 ILE A O 1
ATOM 927 N N . THR A 1 111 ? 3.229 -5.841 3.138 1.00 98.81 111 THR A N 1
ATOM 928 C CA . THR A 1 111 ? 2.837 -5.972 1.731 1.00 98.81 111 THR A CA 1
ATOM 929 C C . THR A 1 111 ? 3.252 -4.738 0.928 1.00 98.81 111 THR A C 1
ATOM 931 O O . THR A 1 111 ? 3.858 -4.876 -0.138 1.00 98.81 111 THR A O 1
ATOM 934 N N . ILE A 1 112 ? 3.003 -3.535 1.451 1.00 98.88 112 ILE A N 1
ATOM 935 C CA . ILE A 1 112 ? 3.399 -2.265 0.831 1.00 98.88 112 ILE A CA 1
ATOM 936 C C . ILE A 1 112 ? 4.919 -2.185 0.700 1.00 98.88 112 ILE A C 1
ATOM 938 O O . ILE A 1 112 ? 5.410 -1.866 -0.384 1.00 98.88 112 ILE A O 1
ATOM 942 N N . ALA A 1 113 ? 5.672 -2.522 1.750 1.00 98.81 113 ALA A N 1
ATOM 943 C CA . ALA A 1 113 ? 7.134 -2.523 1.712 1.00 98.81 113 ALA A CA 1
ATOM 944 C C . ALA A 1 113 ? 7.663 -3.474 0.624 1.00 98.81 113 ALA A C 1
ATOM 946 O O . ALA A 1 113 ? 8.546 -3.120 -0.162 1.00 98.81 113 ALA A O 1
ATOM 947 N N . THR A 1 114 ? 7.064 -4.661 0.515 1.00 98.81 114 THR A N 1
ATOM 948 C CA . THR A 1 114 ? 7.432 -5.664 -0.491 1.00 98.81 114 THR A CA 1
ATOM 949 C C . THR A 1 114 ? 7.122 -5.198 -1.913 1.00 98.81 114 THR A C 1
ATOM 951 O O . THR A 1 114 ? 7.972 -5.316 -2.800 1.00 98.81 114 THR A O 1
ATOM 954 N N . VAL A 1 115 ? 5.924 -4.659 -2.153 1.00 98.81 115 VAL A N 1
ATOM 955 C CA . VAL A 1 115 ? 5.519 -4.144 -3.472 1.00 98.81 115 VAL A CA 1
ATOM 956 C C . VAL A 1 115 ? 6.379 -2.948 -3.868 1.00 98.81 115 VAL A C 1
ATOM 958 O O . VAL A 1 115 ? 6.880 -2.916 -4.987 1.00 98.81 115 VAL A O 1
ATOM 961 N N . THR A 1 116 ? 6.635 -2.024 -2.943 1.00 98.75 116 THR A N 1
ATOM 962 C CA . THR A 1 116 ? 7.504 -0.859 -3.169 1.00 98.75 116 THR A CA 1
ATOM 963 C C . THR A 1 116 ? 8.918 -1.289 -3.558 1.00 98.75 116 THR A C 1
ATOM 965 O O . THR A 1 116 ? 9.470 -0.792 -4.539 1.00 98.75 116 THR A O 1
ATOM 968 N N . LYS A 1 117 ? 9.494 -2.278 -2.856 1.00 98.75 117 LYS A N 1
ATOM 969 C CA . LYS A 1 117 ? 10.811 -2.836 -3.202 1.00 98.75 117 LYS A CA 1
ATOM 970 C C . LYS A 1 117 ? 10.821 -3.442 -4.608 1.00 98.75 117 LYS A C 1
ATOM 972 O O . LYS A 1 117 ? 11.765 -3.212 -5.362 1.00 98.75 117 LYS A O 1
ATOM 977 N N . LYS A 1 118 ? 9.782 -4.201 -4.975 1.00 98.75 118 LYS A N 1
ATOM 978 C CA . LYS A 1 118 ? 9.649 -4.784 -6.322 1.00 98.75 118 LYS A CA 1
ATOM 979 C C . LYS A 1 118 ? 9.493 -3.707 -7.399 1.00 98.75 118 LYS A C 1
ATOM 981 O O . LYS A 1 118 ? 10.151 -3.803 -8.430 1.00 98.75 118 LYS A O 1
ATOM 986 N N . ALA A 1 119 ? 8.686 -2.679 -7.148 1.00 98.75 119 ALA A N 1
ATOM 987 C CA . ALA A 1 119 ? 8.498 -1.556 -8.062 1.00 98.75 119 ALA A CA 1
ATOM 988 C C . ALA A 1 119 ? 9.824 -0.826 -8.328 1.00 98.75 119 ALA A C 1
ATOM 990 O O . ALA A 1 119 ? 10.207 -0.666 -9.482 1.00 98.75 119 ALA A O 1
ATOM 991 N N . ALA A 1 120 ? 10.593 -0.512 -7.281 1.00 98.69 120 ALA A N 1
ATOM 992 C CA . ALA A 1 120 ? 11.893 0.146 -7.421 1.00 98.69 120 ALA A CA 1
ATOM 993 C C . ALA A 1 120 ? 12.919 -0.685 -8.222 1.00 98.69 120 ALA A C 1
ATOM 995 O O . ALA A 1 120 ? 13.757 -0.130 -8.934 1.00 98.69 120 ALA A O 1
ATOM 996 N N . LEU A 1 121 ? 12.881 -2.020 -8.119 1.00 98.75 121 LEU A N 1
ATOM 997 C CA . LEU A 1 121 ? 13.729 -2.900 -8.935 1.00 98.75 121 LEU A CA 1
ATOM 998 C C . LEU A 1 121 ? 13.317 -2.873 -10.412 1.00 98.75 121 LEU A C 1
ATOM 1000 O O . LEU A 1 121 ? 14.180 -2.736 -11.279 1.00 98.75 121 LEU A O 1
ATOM 1004 N N . LEU A 1 122 ? 12.013 -2.953 -10.692 1.00 98.75 122 LEU A N 1
ATOM 1005 C CA . LEU A 1 122 ? 11.483 -2.876 -12.055 1.00 98.75 122 LEU A CA 1
ATOM 1006 C C . LEU A 1 122 ? 11.767 -1.516 -12.702 1.00 98.75 122 LEU A C 1
ATOM 1008 O O . LEU A 1 122 ? 12.179 -1.468 -13.856 1.00 98.75 122 LEU A O 1
ATOM 1012 N N . GLU A 1 123 ? 11.632 -0.416 -11.962 1.00 98.56 123 GLU A N 1
ATOM 1013 C CA . GLU A 1 123 ? 11.982 0.927 -12.442 1.00 98.56 123 GLU A CA 1
ATOM 1014 C C . GLU A 1 123 ? 13.454 1.021 -12.860 1.00 98.56 123 GLU A C 1
ATOM 1016 O O . GLU A 1 123 ? 13.768 1.538 -13.935 1.00 98.56 123 GLU A O 1
ATOM 1021 N N . LYS A 1 124 ? 14.371 0.476 -12.049 1.00 98.62 124 LYS A N 1
ATOM 1022 C CA . LYS A 1 124 ? 15.800 0.424 -12.394 1.00 98.62 124 LYS A CA 1
ATOM 1023 C C . LYS A 1 124 ? 16.050 -0.410 -13.648 1.00 98.62 124 LYS A C 1
ATOM 1025 O O . LYS A 1 124 ? 16.826 0.009 -14.504 1.00 98.62 124 LYS A O 1
ATOM 1030 N N . GLN A 1 125 ? 15.393 -1.563 -13.765 1.00 98.69 125 GLN A N 1
ATOM 1031 C CA . GLN A 1 125 ? 15.510 -2.430 -14.936 1.00 98.69 125 GLN A CA 1
ATOM 1032 C C . GLN A 1 125 ? 15.031 -1.722 -16.210 1.00 98.69 125 GLN A C 1
ATOM 1034 O O . GLN A 1 125 ? 15.763 -1.687 -17.197 1.00 98.69 125 GLN A O 1
ATOM 1039 N N . LEU A 1 126 ? 13.852 -1.096 -16.169 1.00 98.75 126 LEU A N 1
ATOM 1040 C CA . LEU A 1 126 ? 13.293 -0.346 -17.296 1.00 98.75 126 LEU A CA 1
ATOM 1041 C C . LEU A 1 126 ? 14.192 0.821 -17.707 1.00 98.75 126 LEU A C 1
ATOM 1043 O O . LEU A 1 126 ? 14.397 1.048 -18.897 1.00 98.75 126 LEU A O 1
ATOM 1047 N N . LYS A 1 127 ? 14.772 1.536 -16.736 1.00 98.75 127 LYS A N 1
ATOM 1048 C CA . LYS A 1 127 ? 15.697 2.640 -17.010 1.00 98.75 127 LYS A CA 1
ATOM 1049 C C . LYS A 1 127 ? 16.939 2.173 -17.774 1.00 98.75 127 LYS A C 1
ATOM 1051 O O . LYS A 1 127 ? 17.328 2.819 -18.742 1.00 98.75 127 LYS A O 1
ATOM 1056 N N . MET A 1 128 ? 17.537 1.050 -17.371 1.00 98.62 128 MET A N 1
ATOM 1057 C CA . MET A 1 128 ? 18.689 0.479 -18.081 1.00 98.62 128 MET A CA 1
ATOM 1058 C C . MET A 1 128 ? 18.309 -0.031 -19.476 1.00 98.62 128 MET A C 1
ATOM 1060 O O . MET A 1 128 ? 19.053 0.187 -20.428 1.00 98.62 128 MET A O 1
ATOM 1064 N N . GLU A 1 129 ? 17.153 -0.685 -19.624 1.00 98.50 129 GLU A N 1
ATOM 1065 C CA . GLU A 1 129 ? 16.684 -1.156 -20.934 1.00 98.50 129 GLU A CA 1
ATOM 1066 C C . GLU A 1 129 ? 16.445 0.012 -21.903 1.00 98.50 129 GLU A C 1
ATOM 1068 O O . GLU A 1 129 ? 16.812 -0.068 -23.077 1.00 98.50 129 GLU A O 1
ATOM 1073 N N . LEU A 1 130 ? 15.883 1.117 -21.405 1.00 98.62 130 LEU A N 1
ATOM 1074 C CA . LEU A 1 130 ? 15.680 2.339 -22.176 1.00 98.62 130 LEU A CA 1
ATOM 1075 C C . LEU A 1 130 ? 17.020 2.937 -22.626 1.00 98.62 130 LEU A C 1
ATOM 1077 O O . LEU A 1 130 ? 17.189 3.199 -23.814 1.00 98.62 130 LEU A O 1
ATOM 1081 N N . GLU A 1 131 ? 18.001 3.052 -21.728 1.00 98.62 131 GLU A N 1
ATOM 1082 C CA . GLU A 1 131 ? 19.344 3.548 -22.065 1.00 98.62 131 GLU A CA 1
ATOM 1083 C C . GLU A 1 131 ? 20.033 2.676 -23.135 1.00 98.62 131 GLU A C 1
ATOM 1085 O O . GLU A 1 131 ? 20.669 3.181 -24.066 1.00 98.62 131 GLU A O 1
ATOM 1090 N N . ILE A 1 132 ? 19.896 1.348 -23.040 1.00 98.69 132 ILE A N 1
ATOM 1091 C CA . ILE A 1 132 ? 20.425 0.420 -24.050 1.00 98.69 132 ILE A CA 1
ATOM 1092 C C . ILE A 1 132 ? 19.736 0.652 -25.399 1.00 98.69 132 ILE A C 1
ATOM 1094 O O . ILE A 1 132 ? 20.419 0.727 -26.424 1.00 98.69 132 ILE A O 1
ATOM 1098 N N . LYS A 1 133 ? 18.406 0.802 -25.419 1.00 98.69 133 LYS A N 1
ATOM 1099 C CA . LYS A 1 133 ? 17.650 1.083 -26.650 1.00 98.69 133 LYS A CA 1
ATOM 1100 C C . LYS A 1 133 ? 18.046 2.415 -27.279 1.00 98.69 133 LYS A C 1
ATOM 1102 O O . LYS A 1 133 ? 18.255 2.451 -28.488 1.00 98.69 133 LYS A O 1
ATOM 1107 N N . GLU A 1 134 ? 18.240 3.469 -26.491 1.00 98.50 134 GLU A N 1
ATOM 1108 C CA . GLU A 1 134 ? 18.729 4.764 -26.986 1.00 98.50 134 GLU A CA 1
ATOM 1109 C C . GLU A 1 134 ? 20.117 4.639 -27.630 1.00 98.50 134 GLU A C 1
ATOM 1111 O O . GLU A 1 134 ? 20.345 5.125 -28.741 1.00 98.50 134 GLU A O 1
ATOM 1116 N N . LYS A 1 135 ? 21.038 3.912 -26.983 1.00 98.69 135 LYS A N 1
ATOM 1117 C CA . LYS A 1 135 ? 22.375 3.637 -27.535 1.00 98.69 135 LYS A CA 1
ATOM 1118 C C . LYS A 1 135 ? 22.316 2.830 -28.834 1.00 98.69 135 LYS A C 1
ATOM 1120 O O . LYS A 1 135 ? 23.114 3.079 -29.738 1.00 98.69 135 LYS A O 1
ATOM 1125 N N . MET A 1 136 ? 21.409 1.858 -28.941 1.00 98.50 136 MET A N 1
ATOM 1126 C CA . MET A 1 136 ? 21.219 1.079 -30.171 1.00 98.50 136 MET A CA 1
ATOM 1127 C C . MET A 1 136 ? 20.639 1.932 -31.298 1.00 98.50 136 MET A C 1
ATOM 1129 O O . MET A 1 136 ? 21.159 1.885 -32.411 1.00 98.50 136 MET A O 1
ATOM 1133 N N . LEU A 1 137 ? 19.642 2.764 -30.998 1.00 98.56 137 LEU A N 1
ATOM 1134 C CA . LEU A 1 137 ? 19.042 3.678 -31.966 1.00 98.56 137 LEU A CA 1
ATOM 1135 C C . LEU A 1 137 ? 20.079 4.661 -32.533 1.00 98.56 137 LEU A C 1
ATOM 1137 O O . LEU A 1 137 ? 20.143 4.865 -33.743 1.00 98.56 137 LEU A O 1
ATOM 1141 N N . ALA A 1 138 ? 20.948 5.220 -31.685 1.00 98.50 138 ALA A N 1
ATOM 1142 C CA . ALA A 1 138 ? 22.031 6.092 -32.140 1.00 98.50 138 ALA A CA 1
ATOM 1143 C C . ALA A 1 138 ? 23.010 5.365 -33.085 1.00 98.50 138 ALA A C 1
ATOM 1145 O O . ALA A 1 138 ? 23.433 5.921 -34.102 1.00 98.50 138 ALA A O 1
ATOM 1146 N N . LYS A 1 139 ? 23.352 4.101 -32.789 1.00 98.38 139 LYS A N 1
ATOM 1147 C CA . LYS A 1 139 ? 24.194 3.274 -33.673 1.00 98.38 139 LYS A CA 1
ATOM 1148 C C . LYS A 1 139 ? 23.518 3.007 -35.019 1.00 98.38 139 LYS A C 1
ATOM 1150 O O . LYS A 1 139 ? 24.184 3.086 -36.051 1.00 98.38 139 LYS A O 1
ATOM 1155 N N . GLU A 1 140 ? 22.221 2.718 -35.010 1.00 98.19 140 GLU A N 1
ATOM 1156 C CA . GLU A 1 140 ? 21.427 2.494 -36.219 1.00 98.19 140 GLU A CA 1
ATOM 1157 C C . GLU A 1 140 ? 21.386 3.745 -37.105 1.00 98.19 140 GLU A C 1
ATOM 1159 O O . GLU A 1 140 ? 21.690 3.654 -38.292 1.00 98.19 140 GLU A O 1
ATOM 1164 N N . GLN A 1 141 ? 21.135 4.926 -36.528 1.00 98.38 141 GLN A N 1
ATOM 1165 C CA . GLN A 1 141 ? 21.138 6.198 -37.261 1.00 98.38 141 GLN A CA 1
ATOM 1166 C C . GLN A 1 141 ? 22.484 6.479 -37.939 1.00 98.38 141 GLN A C 1
ATOM 1168 O O . GLN A 1 141 ? 22.528 6.838 -39.115 1.00 98.38 141 GLN A O 1
ATOM 1173 N N . ILE A 1 142 ? 23.598 6.265 -37.231 1.00 98.19 142 ILE A N 1
ATOM 1174 C CA . ILE A 1 142 ? 24.941 6.417 -37.810 1.00 98.19 142 ILE A CA 1
ATOM 1175 C C . ILE A 1 142 ? 25.146 5.423 -38.956 1.00 98.19 142 ILE A C 1
ATOM 1177 O O . ILE A 1 142 ? 25.724 5.776 -39.987 1.00 98.19 142 ILE A O 1
ATOM 1181 N N . SER A 1 143 ? 24.692 4.179 -38.791 1.00 98.06 143 SER A N 1
ATOM 1182 C CA . SER A 1 143 ? 24.813 3.170 -39.840 1.00 98.06 143 SER A CA 1
ATOM 1183 C C . SER A 1 143 ? 23.983 3.519 -41.076 1.00 98.06 143 SER A C 1
ATOM 1185 O O . SER A 1 143 ? 24.476 3.362 -42.192 1.00 98.06 143 SER A O 1
ATOM 1187 N N . ASP A 1 144 ? 22.760 4.017 -40.897 1.00 98.56 144 ASP A N 1
ATOM 1188 C CA . ASP A 1 144 ? 21.894 4.474 -41.986 1.00 98.56 144 ASP A CA 1
ATOM 1189 C C . ASP A 1 144 ? 22.508 5.674 -42.724 1.00 98.56 144 ASP A C 1
ATOM 1191 O O . ASP A 1 144 ? 22.563 5.689 -43.954 1.00 98.56 144 ASP A O 1
ATOM 1195 N N . MET A 1 145 ? 23.077 6.643 -41.997 1.00 97.88 145 MET A N 1
ATOM 1196 C CA . MET A 1 145 ? 23.804 7.767 -42.599 1.00 97.88 145 MET A CA 1
ATOM 1197 C C . MET A 1 145 ? 24.997 7.299 -43.439 1.00 97.88 145 MET A C 1
ATOM 1199 O O . MET A 1 145 ? 25.158 7.741 -44.579 1.00 97.88 145 MET A O 1
ATOM 1203 N N . LYS A 1 146 ? 25.816 6.378 -42.911 1.00 98.12 146 LYS A N 1
ATOM 1204 C CA . LYS A 1 146 ? 26.949 5.792 -43.650 1.00 98.12 146 LYS A CA 1
ATOM 1205 C C . LYS A 1 146 ? 26.477 5.055 -44.898 1.00 98.12 146 LYS A C 1
ATOM 1207 O O . LYS A 1 146 ? 27.054 5.227 -45.968 1.00 98.12 146 LYS A O 1
ATOM 1212 N N . TYR A 1 147 ? 25.410 4.273 -44.776 1.00 98.44 147 TYR A N 1
ATOM 1213 C CA . TYR A 1 147 ? 24.833 3.548 -45.898 1.00 98.44 147 TYR A CA 1
ATOM 1214 C C . TYR A 1 147 ? 24.318 4.494 -46.991 1.00 98.44 147 TYR A C 1
ATOM 1216 O O . TYR A 1 147 ? 24.609 4.292 -48.170 1.00 98.44 147 TYR A O 1
ATOM 1224 N N . LYS A 1 148 ? 23.607 5.563 -46.613 1.00 98.00 148 LYS A N 1
ATOM 1225 C CA . LYS A 1 148 ? 23.147 6.604 -47.542 1.00 98.00 148 LYS A CA 1
ATOM 1226 C C . LYS A 1 148 ? 24.317 7.294 -48.241 1.00 98.00 148 LYS A C 1
ATOM 1228 O O . LYS A 1 148 ? 24.269 7.422 -49.461 1.00 98.00 148 LYS A O 1
ATOM 1233 N N . ALA A 1 149 ? 25.374 7.655 -47.511 1.00 98.00 149 ALA A N 1
ATOM 1234 C CA . ALA A 1 149 ? 26.577 8.261 -48.085 1.00 98.00 149 ALA A CA 1
ATOM 1235 C C . ALA A 1 149 ? 27.244 7.342 -49.126 1.00 98.00 149 ALA A C 1
ATOM 1237 O O . ALA A 1 149 ? 27.441 7.744 -50.274 1.00 98.00 149 ALA A O 1
ATOM 1238 N N . VAL A 1 150 ? 27.482 6.074 -48.771 1.00 98.06 150 VAL A N 1
ATOM 1239 C CA . VAL A 1 150 ? 28.050 5.065 -49.684 1.00 98.06 150 VAL A CA 1
ATOM 1240 C C . VAL A 1 150 ? 27.145 4.832 -50.895 1.00 98.06 150 VAL A C 1
ATOM 1242 O O . VAL A 1 150 ? 27.626 4.662 -52.014 1.00 98.06 150 VAL A O 1
ATOM 1245 N N . ARG A 1 151 ? 25.820 4.838 -50.717 1.00 97.56 151 ARG A N 1
ATOM 1246 C CA . ARG A 1 151 ? 24.865 4.715 -51.826 1.00 97.56 151 ARG A CA 1
ATOM 1247 C C . ARG A 1 151 ? 24.956 5.911 -52.777 1.00 97.56 151 ARG A C 1
ATOM 1249 O O . ARG A 1 151 ? 24.941 5.716 -53.994 1.00 97.56 151 ARG A O 1
ATOM 1256 N N . THR A 1 152 ? 25.042 7.133 -52.250 1.00 96.69 152 THR A N 1
ATOM 1257 C CA . THR A 1 152 ? 25.182 8.339 -53.079 1.00 96.69 152 THR A CA 1
ATOM 1258 C C . THR A 1 152 ? 26.513 8.367 -53.821 1.00 96.69 152 THR A C 1
ATOM 1260 O O . THR A 1 152 ? 26.526 8.670 -55.010 1.00 96.69 152 THR A O 1
ATOM 1263 N N . GLU A 1 153 ? 27.603 7.955 -53.174 1.00 96.06 153 GLU A N 1
ATOM 1264 C CA . GLU A 1 153 ? 28.919 7.832 -53.803 1.00 96.06 153 GLU A CA 1
ATOM 1265 C C . GLU A 1 153 ? 28.914 6.773 -54.907 1.00 96.06 153 GLU A C 1
ATOM 1267 O O . GLU A 1 153 ? 29.307 7.067 -56.029 1.00 96.06 153 GLU A O 1
ATOM 1272 N N . ASN A 1 154 ? 28.369 5.580 -54.651 1.00 94.94 154 ASN A N 1
ATOM 1273 C CA . ASN A 1 154 ? 28.222 4.547 -55.681 1.00 94.94 154 ASN A CA 1
ATOM 1274 C C . ASN A 1 154 ? 27.383 5.027 -56.868 1.00 94.94 154 ASN A C 1
ATOM 1276 O O . ASN A 1 154 ? 27.689 4.702 -58.010 1.00 94.94 154 ASN A O 1
ATOM 1280 N N . THR A 1 155 ? 26.331 5.811 -56.617 1.00 94.25 155 THR A N 1
ATOM 1281 C CA . THR A 1 155 ? 25.515 6.399 -57.689 1.00 94.25 155 THR A CA 1
ATOM 1282 C C . THR A 1 155 ? 26.323 7.415 -58.495 1.00 94.25 155 THR A C 1
ATOM 1284 O O . THR A 1 155 ? 26.257 7.412 -59.722 1.00 94.25 155 THR A O 1
ATOM 1287 N N . HIS A 1 156 ? 27.116 8.252 -57.823 1.00 94.69 156 HIS A N 1
ATOM 1288 C CA . HIS A 1 156 ? 27.988 9.223 -58.475 1.00 94.69 156 HIS A CA 1
ATOM 1289 C C . HIS A 1 156 ? 29.085 8.544 -59.303 1.00 94.69 156 HIS A C 1
ATOM 1291 O O . HIS A 1 156 ? 29.226 8.857 -60.482 1.00 94.69 156 HIS A O 1
ATOM 1297 N N . LEU A 1 157 ? 29.796 7.568 -58.730 1.00 93.00 157 LEU A N 1
ATOM 1298 C CA . LEU A 1 157 ? 30.811 6.770 -59.418 1.00 93.00 157 LEU A CA 1
ATOM 1299 C C . LEU A 1 157 ? 30.212 6.020 -60.610 1.00 93.00 157 LEU A C 1
ATOM 1301 O O . LEU A 1 157 ? 30.776 6.074 -61.698 1.00 93.00 157 LEU A O 1
ATOM 1305 N N . LYS A 1 158 ? 29.032 5.403 -60.452 1.00 91.12 158 LYS A N 1
ATOM 1306 C CA . LYS A 1 158 ? 28.292 4.787 -61.563 1.00 91.12 158 LYS A CA 1
ATOM 1307 C C . LYS A 1 158 ? 27.983 5.802 -62.667 1.00 91.12 158 LYS A C 1
ATOM 1309 O O . LYS A 1 158 ? 28.127 5.481 -63.839 1.00 91.12 158 LYS A O 1
ATOM 1314 N N . GLY A 1 159 ? 27.596 7.026 -62.305 1.00 89.38 159 GLY A N 1
ATOM 1315 C CA . GLY A 1 159 ? 27.389 8.119 -63.256 1.00 89.38 159 GLY A CA 1
ATOM 1316 C C . GLY A 1 159 ? 28.673 8.549 -63.975 1.00 89.38 159 GLY A C 1
ATOM 1317 O O . GLY A 1 159 ? 28.652 8.733 -65.188 1.00 89.38 159 GLY A O 1
ATOM 1318 N N . MET A 1 160 ? 29.799 8.662 -63.259 1.00 87.44 160 MET A N 1
ATOM 1319 C CA . MET A 1 160 ? 31.112 9.001 -63.835 1.00 87.44 160 MET A CA 1
ATOM 1320 C C . MET A 1 160 ? 31.676 7.896 -64.727 1.00 87.44 160 MET A C 1
ATOM 1322 O O . MET A 1 160 ? 32.384 8.181 -65.690 1.00 87.44 160 MET A O 1
ATOM 1326 N N . MET A 1 161 ? 31.358 6.641 -64.418 1.00 82.94 161 MET A N 1
ATOM 1327 C CA . MET A 1 161 ? 31.691 5.507 -65.267 1.00 82.94 161 MET A CA 1
ATOM 1328 C C . MET A 1 161 ? 30.846 5.484 -66.551 1.00 82.94 161 MET A C 1
ATOM 1330 O O . MET A 1 161 ? 31.229 4.802 -67.487 1.00 82.94 161 MET A O 1
ATOM 1334 N N . GLY A 1 162 ? 29.752 6.248 -66.663 1.00 70.31 162 GLY A N 1
ATOM 1335 C CA . GLY A 1 162 ? 28.882 6.234 -67.847 1.00 70.31 162 GLY A CA 1
ATOM 1336 C C . GLY A 1 162 ? 28.285 4.848 -68.142 1.00 70.31 162 GLY A C 1
ATOM 1337 O O . GLY A 1 162 ? 28.453 3.908 -67.365 1.00 70.31 162 GLY A O 1
ATOM 1338 N N . ASP A 1 163 ? 27.608 4.689 -69.284 1.00 67.62 163 ASP A N 1
ATOM 1339 C CA . ASP A 1 163 ? 27.186 3.375 -69.815 1.00 67.62 163 ASP A CA 1
ATOM 1340 C C . ASP A 1 163 ? 28.400 2.591 -70.357 1.00 67.62 163 ASP A C 1
ATOM 1342 O O . ASP A 1 163 ? 28.443 2.145 -71.506 1.00 67.62 163 ASP A O 1
ATOM 1346 N N . LEU A 1 164 ? 29.440 2.445 -69.533 1.00 62.53 164 LEU A N 1
ATOM 1347 C CA . LEU A 1 164 ? 30.501 1.485 -69.780 1.00 62.53 164 LEU A CA 1
ATOM 1348 C C . LEU A 1 164 ? 29.876 0.095 -69.687 1.00 62.53 164 LEU A C 1
ATOM 1350 O O . LEU A 1 164 ? 29.720 -0.467 -68.604 1.00 62.53 164 LEU A O 1
ATOM 1354 N N . ASP A 1 165 ? 29.512 -0.447 -70.849 1.00 59.12 165 ASP A N 1
ATOM 1355 C CA . ASP A 1 165 ? 29.267 -1.870 -71.032 1.00 59.12 165 ASP A CA 1
ATOM 1356 C C . ASP A 1 165 ? 30.430 -2.627 -70.363 1.00 59.12 165 ASP A C 1
ATOM 1358 O O . ASP A 1 165 ? 31.582 -2.452 -70.789 1.00 59.12 165 ASP A O 1
ATOM 1362 N N . PRO A 1 166 ? 30.181 -3.426 -69.307 1.00 64.44 166 PRO A N 1
ATOM 1363 C CA . PRO A 1 166 ? 31.231 -4.140 -68.585 1.00 64.44 166 PRO A CA 1
ATOM 1364 C C . PRO A 1 166 ? 32.131 -4.976 -69.509 1.00 64.44 166 PRO A C 1
ATOM 1366 O O . PRO A 1 166 ? 33.296 -5.208 -69.190 1.00 64.44 166 PRO A O 1
ATOM 1369 N N . GLY A 1 167 ? 31.626 -5.368 -70.688 1.00 58.91 167 GLY A N 1
ATOM 1370 C CA . GLY A 1 167 ? 32.393 -6.058 -71.725 1.00 58.91 167 GLY A CA 1
ATOM 1371 C C . GLY A 1 167 ? 33.460 -5.209 -72.433 1.00 58.91 167 GLY A C 1
ATOM 1372 O O . GLY A 1 167 ? 34.451 -5.760 -72.909 1.00 58.91 167 GLY A O 1
ATOM 1373 N N . ARG A 1 168 ? 33.325 -3.876 -72.488 1.00 55.91 168 ARG A N 1
ATOM 1374 C CA . ARG A 1 168 ? 34.267 -2.985 -73.198 1.00 55.91 168 ARG A CA 1
ATOM 1375 C C . ARG A 1 168 ? 35.431 -2.494 -72.344 1.00 55.91 168 ARG A C 1
ATOM 1377 O O . ARG A 1 168 ? 36.453 -2.109 -72.901 1.00 55.91 168 ARG A O 1
ATOM 1384 N N . TYR A 1 169 ? 35.332 -2.552 -71.016 1.00 55.38 169 TYR A N 1
ATOM 1385 C CA . TYR A 1 169 ? 36.409 -2.111 -70.118 1.00 55.38 169 TYR A CA 1
ATOM 1386 C C . TYR A 1 169 ? 37.666 -2.998 -70.211 1.00 55.38 169 TYR A C 1
ATOM 1388 O O . TYR A 1 169 ? 38.786 -2.516 -70.065 1.00 55.38 169 TYR A O 1
ATOM 1396 N N . MET A 1 170 ? 37.499 -4.275 -70.566 1.00 57.69 170 MET A N 1
ATOM 1397 C CA . MET A 1 170 ? 38.613 -5.185 -70.882 1.00 57.69 170 MET A CA 1
ATOM 1398 C C . MET A 1 170 ? 39.116 -5.042 -72.331 1.00 57.69 170 MET A C 1
ATOM 1400 O O . MET A 1 170 ? 40.126 -5.635 -72.699 1.00 57.69 170 MET A O 1
ATOM 1404 N N . SER A 1 171 ? 38.425 -4.241 -73.146 1.00 56.97 171 SER A N 1
ATOM 1405 C CA . SER A 1 171 ? 38.702 -3.960 -74.556 1.00 56.97 171 SER A CA 1
ATOM 1406 C C . SER A 1 171 ? 39.078 -2.485 -74.738 1.00 56.97 171 SER A C 1
ATOM 1408 O O . SER A 1 171 ? 38.617 -1.824 -75.667 1.00 56.97 171 SER A O 1
ATOM 1410 N N . MET A 1 172 ? 39.900 -1.932 -73.841 1.00 59.44 172 MET A N 1
ATOM 1411 C CA . MET A 1 172 ? 40.633 -0.711 -74.171 1.00 59.44 172 MET A CA 1
ATOM 1412 C C . MET A 1 172 ? 41.523 -1.024 -75.376 1.00 59.44 172 MET A C 1
ATOM 1414 O O . MET A 1 172 ? 42.252 -2.013 -75.348 1.00 59.44 172 MET A O 1
ATOM 1418 N N . ASP A 1 173 ? 41.450 -0.208 -76.427 1.00 61.16 173 ASP A N 1
ATOM 1419 C CA . ASP A 1 173 ? 42.246 -0.348 -77.648 1.00 61.16 173 ASP A CA 1
ATOM 1420 C C . ASP A 1 173 ? 43.751 -0.209 -77.346 1.00 61.16 173 ASP A C 1
ATOM 1422 O O . ASP A 1 173 ? 44.381 0.825 -77.579 1.00 61.16 173 ASP A O 1
ATOM 1426 N N . PHE A 1 174 ? 44.364 -1.282 -76.835 1.00 58.34 174 PHE A N 1
ATOM 1427 C CA . PHE A 1 174 ? 45.812 -1.419 -76.693 1.00 58.34 174 PHE A CA 1
ATOM 1428 C C . PHE A 1 174 ? 46.502 -1.242 -78.041 1.00 58.34 174 PHE A C 1
ATOM 1430 O O . PHE A 1 174 ? 47.639 -0.791 -78.096 1.00 58.34 174 PHE A O 1
ATOM 1437 N N . THR A 1 175 ? 45.804 -1.536 -79.134 1.00 64.31 175 THR A N 1
ATOM 1438 C CA . THR A 1 175 ? 46.329 -1.540 -80.496 1.00 64.31 175 THR A CA 1
ATOM 1439 C C . THR A 1 175 ? 47.021 -0.227 -80.854 1.00 64.31 175 THR A C 1
ATOM 1441 O O . THR A 1 175 ? 48.173 -0.268 -81.268 1.00 64.31 175 THR A O 1
ATOM 1444 N N . ASN A 1 176 ? 46.419 0.941 -80.619 1.00 66.19 176 ASN A N 1
ATOM 1445 C CA . ASN A 1 176 ? 46.990 2.199 -81.115 1.00 66.19 176 ASN A CA 1
ATOM 1446 C C . ASN A 1 176 ? 48.266 2.621 -80.351 1.00 66.19 176 ASN A C 1
ATOM 1448 O O . ASN A 1 176 ? 49.268 3.031 -80.946 1.00 66.19 176 ASN A O 1
ATOM 1452 N N . ARG A 1 177 ? 48.280 2.436 -79.022 1.00 72.75 177 ARG A N 1
ATOM 1453 C CA . ARG A 1 177 ? 49.472 2.681 -78.189 1.00 72.75 177 ARG A CA 1
ATOM 1454 C C . ARG A 1 177 ? 50.550 1.620 -78.416 1.00 72.75 177 ARG A C 1
ATOM 1456 O O . ARG A 1 177 ? 51.727 1.965 -78.483 1.00 72.75 177 ARG A O 1
ATOM 1463 N N . GLU A 1 178 ? 50.160 0.358 -78.575 1.00 75.31 178 GLU A N 1
ATOM 1464 C CA . GLU A 1 178 ? 51.064 -0.767 -78.837 1.00 75.31 178 GLU A CA 1
ATOM 1465 C C . GLU A 1 178 ? 51.732 -0.643 -80.212 1.00 75.31 178 GLU A C 1
ATOM 1467 O O . GLU A 1 178 ? 52.932 -0.878 -80.327 1.00 75.31 178 GLU A O 1
ATOM 1472 N N . HIS A 1 179 ? 51.002 -0.184 -81.236 1.00 77.62 179 HIS A N 1
ATOM 1473 C CA . HIS A 1 179 ? 51.544 0.069 -82.576 1.00 77.62 179 HIS A CA 1
ATOM 1474 C C . HIS A 1 179 ? 52.535 1.240 -82.574 1.00 77.62 179 HIS A C 1
ATOM 1476 O O . HIS A 1 179 ? 53.598 1.158 -83.199 1.00 77.62 179 HIS A O 1
ATOM 1482 N N . SER A 1 180 ? 52.245 2.311 -81.824 1.00 81.81 180 SER A N 1
ATOM 1483 C CA . SER A 1 180 ? 53.204 3.403 -81.609 1.00 81.81 180 SER A CA 1
ATOM 1484 C C . SER A 1 180 ? 54.461 2.913 -80.881 1.00 81.81 180 SER A C 1
ATOM 1486 O O . SER A 1 180 ? 55.576 3.231 -81.304 1.00 81.81 180 SER A O 1
ATOM 1488 N N . ARG A 1 181 ? 54.304 2.077 -79.844 1.00 83.69 181 ARG A N 1
ATOM 1489 C CA . ARG A 1 181 ? 55.426 1.453 -79.126 1.00 83.69 181 ARG A CA 1
ATOM 1490 C C . ARG A 1 181 ? 56.275 0.584 -80.051 1.00 83.69 181 ARG A C 1
ATOM 1492 O O . ARG A 1 181 ? 57.487 0.768 -80.084 1.00 83.69 181 ARG A O 1
ATOM 1499 N N . HIS A 1 182 ? 55.652 -0.298 -80.832 1.00 87.75 182 HIS A N 1
ATOM 1500 C CA . HIS A 1 182 ? 56.336 -1.173 -81.789 1.00 87.75 182 HIS A CA 1
ATOM 1501 C C . HIS A 1 182 ? 57.104 -0.382 -82.851 1.00 87.75 182 HIS A C 1
ATOM 1503 O O . HIS A 1 182 ? 58.257 -0.693 -83.140 1.00 87.75 182 HIS A O 1
ATOM 1509 N N . THR A 1 183 ? 56.506 0.682 -83.390 1.00 87.94 183 THR A N 1
ATOM 1510 C CA . THR A 1 183 ? 57.167 1.537 -84.387 1.00 87.94 183 THR A CA 1
ATOM 1511 C C . THR A 1 183 ? 58.401 2.226 -83.803 1.00 87.94 183 THR A C 1
ATOM 1513 O O . THR A 1 183 ? 59.444 2.291 -84.455 1.00 87.94 183 THR A O 1
ATOM 1516 N N . SER A 1 184 ? 58.307 2.728 -82.569 1.00 90.75 184 SER A N 1
ATOM 1517 C CA . SER A 1 184 ? 59.433 3.366 -81.880 1.00 90.75 184 SER A CA 1
ATOM 1518 C C . SER A 1 184 ? 60.542 2.373 -81.535 1.00 90.75 184 SER A C 1
ATOM 1520 O O . SER A 1 184 ? 61.713 2.689 -81.728 1.00 90.75 184 SER A O 1
ATOM 1522 N N . ILE A 1 185 ? 60.187 1.167 -81.080 1.00 91.88 185 ILE A N 1
ATOM 1523 C CA . ILE A 1 185 ? 61.153 0.101 -80.781 1.00 91.88 185 ILE A CA 1
ATOM 1524 C C . ILE A 1 185 ? 61.924 -0.286 -82.046 1.00 91.88 185 ILE A C 1
ATOM 1526 O O . ILE A 1 185 ? 63.149 -0.254 -82.035 1.00 91.88 185 ILE A O 1
ATOM 1530 N N . ASN A 1 186 ? 61.232 -0.527 -83.160 1.00 92.56 186 ASN A N 1
ATOM 1531 C CA . ASN A 1 186 ? 61.870 -0.942 -84.411 1.00 92.56 186 ASN A CA 1
ATOM 1532 C C . ASN A 1 186 ? 62.817 0.143 -84.979 1.00 92.56 186 ASN A C 1
ATOM 1534 O O . ASN A 1 186 ? 63.905 -0.148 -85.476 1.00 92.56 186 ASN A O 1
ATOM 1538 N N . LYS A 1 187 ? 62.456 1.431 -84.841 1.00 94.56 187 LYS A N 1
ATOM 1539 C CA . LYS A 1 187 ? 63.351 2.552 -85.200 1.00 94.56 187 LYS A CA 1
ATOM 1540 C C . LYS A 1 187 ? 64.632 2.558 -84.365 1.00 94.56 187 LYS A C 1
ATOM 1542 O O . LYS A 1 187 ? 65.714 2.760 -84.918 1.00 94.56 187 LYS A O 1
ATOM 1547 N N . LEU A 1 188 ? 64.508 2.341 -83.055 1.00 93.12 188 LEU A N 1
ATOM 1548 C CA . LEU A 1 188 ? 65.653 2.280 -82.149 1.00 93.12 188 LEU A CA 1
ATOM 1549 C C . LEU A 1 188 ? 66.525 1.056 -82.426 1.00 93.12 188 LEU A C 1
ATOM 1551 O O . LEU A 1 188 ? 67.742 1.179 -82.381 1.00 93.12 188 LEU A O 1
ATOM 1555 N N . GLU A 1 189 ? 65.940 -0.097 -82.746 1.00 90.81 189 GLU A N 1
ATOM 1556 C CA . GLU A 1 189 ? 66.682 -1.310 -83.109 1.00 90.81 189 GLU A CA 1
ATOM 1557 C C . GLU A 1 189 ? 67.519 -1.106 -84.373 1.00 90.81 189 GLU A C 1
ATOM 1559 O O . GLU A 1 189 ? 68.712 -1.414 -84.372 1.00 90.81 189 GLU A O 1
ATOM 1564 N N . TYR A 1 190 ? 66.938 -0.504 -85.416 1.00 93.25 190 TYR A N 1
ATOM 1565 C CA . TYR A 1 190 ? 67.669 -0.177 -86.641 1.00 93.25 190 TYR A CA 1
ATOM 1566 C C . TYR A 1 190 ? 68.834 0.787 -86.381 1.00 93.25 190 TYR A C 1
ATOM 1568 O O . TYR A 1 190 ? 69.942 0.605 -86.891 1.00 93.25 190 TYR A O 1
ATOM 1576 N N . GLU A 1 191 ? 68.609 1.818 -85.567 1.00 92.81 191 GLU A N 1
ATOM 1577 C CA . GLU A 1 191 ? 69.672 2.730 -85.159 1.00 92.81 191 GLU A CA 1
ATOM 1578 C C . GLU A 1 191 ? 70.744 2.037 -84.314 1.00 92.81 191 GLU A C 1
ATOM 1580 O O . GLU A 1 191 ? 71.932 2.267 -84.540 1.00 92.81 191 GLU A O 1
ATOM 1585 N N . ASN A 1 192 ? 70.357 1.156 -83.391 1.00 91.94 192 ASN A N 1
ATOM 1586 C CA . ASN A 1 192 ? 71.297 0.406 -82.564 1.00 91.94 192 ASN A CA 1
ATOM 1587 C C . ASN A 1 192 ? 72.191 -0.489 -83.427 1.00 91.94 192 ASN A C 1
ATOM 1589 O O . ASN A 1 192 ? 73.403 -0.512 -83.235 1.00 91.94 192 ASN A O 1
ATOM 1593 N N . GLU A 1 193 ? 71.619 -1.172 -84.418 1.00 93.44 193 GLU A N 1
ATOM 1594 C CA . GLU A 1 193 ? 72.374 -2.026 -85.335 1.00 93.44 193 GLU A CA 1
ATOM 1595 C C . GLU A 1 193 ? 73.314 -1.214 -86.237 1.00 93.44 193 GLU A C 1
ATOM 1597 O O . GLU A 1 193 ? 74.462 -1.607 -86.472 1.00 93.44 193 GLU A O 1
ATOM 1602 N N . ARG A 1 194 ? 72.873 -0.029 -86.679 1.00 92.94 194 ARG A N 1
ATOM 1603 C CA . ARG A 1 194 ? 73.718 0.928 -87.405 1.00 92.94 194 ARG A CA 1
ATOM 1604 C C . ARG A 1 194 ? 74.897 1.387 -86.546 1.00 92.94 194 ARG A C 1
ATOM 1606 O O . ARG A 1 194 ? 76.039 1.291 -86.984 1.00 92.94 194 ARG A O 1
ATOM 1613 N N . LEU A 1 195 ? 74.641 1.805 -85.306 1.00 92.44 195 LEU A N 1
ATOM 1614 C CA . LEU A 1 195 ? 75.675 2.236 -84.362 1.00 92.44 195 LEU A CA 1
ATOM 1615 C C . LEU A 1 195 ? 76.632 1.101 -83.990 1.00 92.44 195 LEU A C 1
ATOM 1617 O O . LEU A 1 195 ? 77.829 1.335 -83.852 1.00 92.44 195 LEU A O 1
ATOM 1621 N N . ARG A 1 196 ? 76.142 -0.136 -83.851 1.00 90.44 196 ARG A N 1
ATOM 1622 C CA . ARG A 1 196 ? 76.986 -1.323 -83.641 1.00 90.44 196 ARG A CA 1
ATOM 1623 C C . ARG A 1 196 ? 77.888 -1.586 -84.837 1.00 90.44 196 ARG A C 1
ATOM 1625 O O . ARG A 1 196 ? 79.071 -1.859 -84.641 1.00 90.44 196 ARG A O 1
ATOM 1632 N N . ASN A 1 197 ? 77.365 -1.457 -86.054 1.00 89.06 197 ASN A N 1
ATOM 1633 C CA . ASN A 1 197 ? 78.166 -1.536 -87.271 1.00 89.06 197 ASN A CA 1
ATOM 1634 C C . ASN A 1 197 ? 79.223 -0.429 -87.328 1.00 89.06 197 ASN A C 1
ATOM 1636 O O . ASN A 1 197 ? 80.385 -0.706 -87.624 1.00 89.06 197 ASN A O 1
ATOM 1640 N N . ASP A 1 198 ? 78.856 0.806 -86.995 1.00 89.75 198 ASP A N 1
ATOM 1641 C CA . ASP A 1 198 ? 79.789 1.932 -86.965 1.00 89.75 198 ASP A CA 1
ATOM 1642 C C . ASP A 1 198 ? 80.856 1.753 -85.873 1.00 89.75 198 ASP A C 1
ATOM 1644 O O . ASP A 1 198 ? 82.037 1.986 -86.127 1.00 89.75 198 ASP A O 1
ATOM 1648 N N . LEU A 1 199 ? 80.491 1.233 -84.695 1.00 86.62 199 LEU A N 1
ATOM 1649 C CA . LEU A 1 199 ? 81.430 0.842 -83.637 1.00 86.62 199 LEU A CA 1
ATOM 1650 C C . LEU A 1 199 ? 82.358 -0.290 -84.079 1.00 86.62 199 LEU A C 1
ATOM 1652 O O . LEU A 1 199 ? 83.547 -0.254 -83.766 1.00 86.62 199 LEU A O 1
ATOM 1656 N N . ALA A 1 200 ? 81.855 -1.293 -84.800 1.00 83.25 200 ALA A N 1
ATOM 1657 C CA . ALA A 1 200 ? 82.679 -2.368 -85.343 1.00 83.25 200 ALA A CA 1
ATOM 1658 C C . ALA A 1 200 ? 83.674 -1.825 -86.381 1.00 83.25 200 ALA A C 1
ATOM 1660 O O . ALA A 1 200 ? 84.862 -2.134 -86.302 1.00 83.25 200 ALA A O 1
ATOM 1661 N N . LYS A 1 201 ? 83.230 -0.938 -87.282 1.00 82.12 201 LYS A N 1
ATOM 1662 C CA . LYS A 1 201 ? 84.101 -0.231 -88.236 1.00 82.12 201 LYS A CA 1
ATOM 1663 C C . LYS A 1 201 ? 85.140 0.635 -87.525 1.00 82.12 201 LYS A C 1
ATOM 1665 O O . LYS A 1 201 ? 86.311 0.581 -87.880 1.00 82.12 201 LYS A O 1
ATOM 1670 N N . LEU A 1 202 ? 84.754 1.375 -86.484 1.00 77.81 202 LEU A N 1
ATOM 1671 C CA . LEU A 1 202 ? 85.674 2.160 -85.655 1.00 77.81 202 LEU A CA 1
ATOM 1672 C C . LEU A 1 202 ? 86.673 1.274 -84.904 1.00 77.81 202 LEU A C 1
ATOM 1674 O O . LEU A 1 202 ? 87.838 1.636 -84.806 1.00 77.81 202 LEU A O 1
ATOM 1678 N N . ARG A 1 203 ? 86.271 0.096 -84.413 1.00 74.50 203 ARG A N 1
ATOM 1679 C CA . ARG A 1 203 ? 87.188 -0.873 -83.782 1.00 74.50 203 ARG A CA 1
ATOM 1680 C C . ARG A 1 203 ? 88.174 -1.486 -84.775 1.00 74.50 203 ARG A C 1
ATOM 1682 O O . ARG A 1 203 ? 89.305 -1.781 -84.393 1.00 74.50 203 ARG A O 1
ATOM 1689 N N . VAL A 1 204 ? 87.768 -1.666 -86.030 1.00 67.50 204 VAL A N 1
ATOM 1690 C CA . VAL A 1 204 ? 88.648 -2.133 -87.112 1.00 67.50 204 VAL A CA 1
ATOM 1691 C C . VAL A 1 204 ? 89.594 -1.015 -87.576 1.00 67.50 204 VAL A C 1
ATOM 1693 O O . VAL A 1 204 ? 90.778 -1.277 -87.773 1.00 67.50 204 VAL A O 1
ATOM 1696 N N . ASN A 1 205 ? 89.117 0.232 -87.651 1.00 63.84 205 ASN A N 1
ATOM 1697 C CA . ASN A 1 205 ? 89.898 1.401 -88.081 1.00 63.84 205 ASN A CA 1
ATOM 1698 C C . ASN A 1 205 ? 90.692 2.080 -86.944 1.00 63.84 205 ASN A C 1
ATOM 1700 O O . ASN A 1 205 ? 91.529 2.939 -87.207 1.00 63.84 205 ASN A O 1
ATOM 1704 N N . GLY A 1 206 ? 90.449 1.705 -85.686 1.00 53.91 206 GLY A N 1
ATOM 1705 C CA . GLY A 1 206 ? 90.952 2.363 -84.479 1.00 53.91 206 GLY A CA 1
ATOM 1706 C C . GLY A 1 206 ? 91.689 1.408 -83.543 1.00 53.91 206 GLY A C 1
ATOM 1707 O O . GLY A 1 206 ? 91.310 1.233 -82.388 1.00 53.91 206 GLY A O 1
ATOM 1708 N N . LYS A 1 207 ? 92.788 0.808 -84.006 1.00 55.59 207 LYS A N 1
ATOM 1709 C CA . LYS A 1 207 ? 93.813 0.247 -83.111 1.00 55.59 207 LYS A CA 1
ATOM 1710 C C . LYS A 1 207 ? 94.811 1.344 -82.716 1.00 55.59 207 LYS A C 1
ATOM 1712 O O . LYS A 1 207 ? 95.918 1.347 -83.228 1.00 55.59 207 LYS A O 1
ATOM 1717 N N . SER A 1 208 ? 94.428 2.270 -81.829 1.00 56.47 208 SER A N 1
ATOM 1718 C CA . SER A 1 208 ? 95.375 3.056 -81.004 1.00 56.47 208 SER A CA 1
ATOM 1719 C C . SER A 1 208 ? 94.651 3.953 -79.986 1.00 56.47 208 SER A C 1
ATOM 1721 O O . SER A 1 208 ? 94.673 5.173 -80.113 1.00 56.47 208 SER A O 1
ATOM 1723 N N . THR A 1 209 ? 93.988 3.374 -78.980 1.00 52.34 209 THR A N 1
ATOM 1724 C CA . THR A 1 209 ? 93.750 4.020 -77.661 1.00 52.34 209 THR A CA 1
ATOM 1725 C C . THR A 1 209 ? 93.141 3.001 -76.692 1.00 52.34 209 THR A C 1
ATOM 1727 O O . THR A 1 209 ? 92.002 3.105 -76.252 1.00 52.34 209 THR A O 1
ATOM 1730 N N . ARG A 1 210 ? 93.896 1.940 -76.384 1.00 54.78 210 ARG A N 1
ATOM 1731 C CA . ARG A 1 210 ? 93.566 1.002 -75.301 1.00 54.78 210 ARG A CA 1
ATOM 1732 C C . ARG A 1 210 ? 94.552 1.192 -74.154 1.00 54.78 210 ARG A C 1
ATOM 1734 O O . ARG A 1 210 ? 95.458 0.387 -73.987 1.00 54.78 210 ARG A O 1
ATOM 1741 N N . THR A 1 211 ? 94.325 2.233 -73.365 1.00 46.91 211 THR A N 1
ATOM 1742 C CA . THR A 1 211 ? 94.831 2.377 -71.994 1.00 46.91 211 THR A CA 1
ATOM 1743 C C . THR A 1 211 ? 93.897 3.371 -71.304 1.00 46.91 211 THR A C 1
ATOM 1745 O O . THR A 1 211 ? 93.531 4.353 -71.937 1.00 46.91 211 THR A O 1
ATOM 1748 N N . ASN A 1 212 ? 93.519 3.136 -70.044 1.00 55.16 212 ASN A N 1
ATOM 1749 C CA . ASN A 1 212 ? 92.671 3.999 -69.187 1.00 55.16 212 ASN A CA 1
ATOM 1750 C C . ASN A 1 212 ? 91.175 3.638 -69.087 1.00 55.16 212 ASN A C 1
ATOM 1752 O O . ASN A 1 212 ? 90.322 4.519 -69.105 1.00 55.16 212 ASN A O 1
ATOM 1756 N N . GLN A 1 213 ? 90.840 2.357 -68.903 1.00 51.94 213 GLN A N 1
ATOM 1757 C CA . GLN A 1 213 ? 89.470 1.942 -68.553 1.00 51.94 213 GLN A CA 1
ATOM 1758 C C . GLN A 1 213 ? 89.408 1.086 -67.278 1.00 51.94 213 GLN A C 1
ATOM 1760 O O . GLN A 1 213 ? 88.574 0.204 -67.180 1.00 51.94 213 GLN A O 1
ATOM 1765 N N . ASN A 1 214 ? 90.294 1.335 -66.304 1.00 52.84 214 ASN A N 1
ATOM 1766 C CA . ASN A 1 214 ? 90.325 0.582 -65.038 1.00 52.84 214 ASN A CA 1
ATOM 1767 C C . ASN A 1 214 ? 90.332 1.455 -63.768 1.00 52.84 214 ASN A C 1
ATOM 1769 O O . ASN A 1 214 ? 90.554 0.932 -62.686 1.00 52.84 214 ASN A O 1
ATOM 1773 N N . THR A 1 215 ? 90.067 2.764 -63.849 1.00 53.69 215 THR A N 1
ATOM 1774 C CA . THR A 1 215 ? 90.123 3.649 -62.660 1.00 53.69 215 THR A CA 1
ATOM 1775 C C . THR A 1 215 ? 88.748 4.072 -62.126 1.00 53.69 215 THR A C 1
ATOM 1777 O O . THR A 1 215 ? 88.661 4.585 -61.017 1.00 53.69 215 THR A O 1
ATOM 1780 N N . TYR A 1 216 ? 87.660 3.854 -62.875 1.00 52.97 216 TYR A N 1
ATOM 1781 C CA . TYR A 1 216 ? 86.306 4.278 -62.471 1.00 52.97 216 TYR A CA 1
ATOM 1782 C C . TYR A 1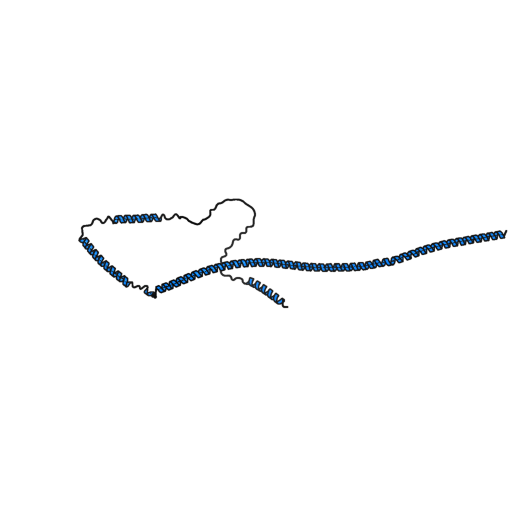 216 ? 85.461 3.139 -61.872 1.00 52.97 216 TYR A C 1
ATOM 1784 O O . TYR A 1 216 ? 84.680 3.368 -60.951 1.00 52.97 216 TYR A O 1
ATOM 1792 N N . GLU A 1 217 ? 85.656 1.895 -62.326 1.00 58.09 217 GLU A N 1
ATOM 1793 C CA . GLU A 1 217 ? 84.922 0.729 -61.801 1.00 58.09 217 GLU A CA 1
ATOM 1794 C C . GLU A 1 217 ? 85.374 0.310 -60.387 1.00 58.09 217 GLU A C 1
ATOM 1796 O O . GLU A 1 217 ? 84.596 -0.286 -59.642 1.00 58.09 217 GLU A O 1
ATOM 1801 N N . GLU A 1 218 ? 86.598 0.658 -59.975 1.00 54.44 218 GLU A N 1
ATOM 1802 C CA . GLU A 1 218 ? 87.154 0.333 -58.650 1.00 54.44 218 GLU A CA 1
ATOM 1803 C C . GLU A 1 218 ? 86.453 1.123 -57.521 1.00 54.44 218 GLU A C 1
ATOM 1805 O O . GLU A 1 218 ? 86.072 0.559 -56.494 1.00 54.44 218 GLU A O 1
ATOM 1810 N N . THR A 1 219 ? 86.196 2.418 -57.739 1.00 61.78 219 THR A N 1
ATOM 1811 C CA . THR A 1 219 ? 85.594 3.329 -56.746 1.00 61.78 219 THR A CA 1
ATOM 1812 C C . THR A 1 219 ? 84.128 2.991 -56.452 1.00 61.78 219 THR A C 1
ATOM 1814 O O . THR A 1 219 ? 83.683 3.088 -55.307 1.00 61.78 219 THR A O 1
ATOM 1817 N N . GLY A 1 220 ? 83.374 2.529 -57.457 1.00 63.00 220 GLY A N 1
ATOM 1818 C CA . GLY A 1 220 ? 81.970 2.130 -57.290 1.00 63.00 220 GLY A CA 1
ATOM 1819 C C . GLY A 1 220 ? 81.791 0.863 -56.446 1.00 63.00 220 GLY A C 1
ATOM 1820 O O . GLY A 1 220 ? 80.822 0.753 -55.691 1.00 63.00 220 GLY A O 1
ATOM 1821 N N . ARG A 1 221 ? 82.750 -0.074 -56.506 1.00 68.06 221 ARG A N 1
ATOM 1822 C CA . ARG A 1 221 ? 82.679 -1.331 -55.742 1.00 68.06 221 ARG A CA 1
ATOM 1823 C C . ARG A 1 221 ? 82.903 -1.134 -54.242 1.00 68.06 221 ARG A C 1
ATOM 1825 O O . ARG A 1 221 ? 82.215 -1.774 -53.449 1.00 68.06 221 ARG A O 1
ATOM 1832 N N . TYR A 1 222 ? 83.772 -0.202 -53.845 1.00 67.12 222 TYR A N 1
ATOM 1833 C CA . TYR A 1 222 ? 83.964 0.146 -52.430 1.00 67.12 222 TYR A CA 1
ATOM 1834 C C . TYR A 1 222 ? 82.754 0.874 -51.825 1.00 67.12 222 TYR A C 1
ATOM 1836 O O . TYR A 1 222 ? 82.382 0.602 -50.683 1.00 67.12 222 TYR A O 1
ATOM 1844 N N . ALA A 1 223 ? 82.097 1.754 -52.588 1.00 66.19 223 ALA A N 1
ATOM 1845 C CA . ALA A 1 223 ? 80.922 2.490 -52.116 1.00 66.19 223 ALA A CA 1
ATOM 1846 C C . ALA A 1 223 ? 79.722 1.563 -51.838 1.00 66.19 223 ALA A C 1
ATOM 1848 O O . ALA A 1 223 ? 79.076 1.683 -50.796 1.00 66.19 223 ALA A O 1
ATOM 1849 N N . TYR A 1 224 ? 79.478 0.590 -52.722 1.00 69.81 224 TYR A N 1
ATOM 1850 C CA . TYR A 1 224 ? 78.396 -0.385 -52.555 1.00 69.81 224 TYR A CA 1
ATOM 1851 C C . TYR A 1 224 ? 78.651 -1.336 -51.372 1.00 69.81 224 TYR A C 1
ATOM 1853 O O . TYR A 1 224 ? 77.738 -1.683 -50.625 1.00 69.81 224 TYR A O 1
ATOM 1861 N N . GLN A 1 225 ? 79.914 -1.709 -51.139 1.00 72.19 225 GLN A N 1
ATOM 1862 C CA . GLN A 1 225 ? 80.288 -2.574 -50.019 1.00 72.19 225 GLN A CA 1
ATOM 1863 C C . GLN A 1 225 ? 80.182 -1.874 -48.650 1.00 72.19 225 GLN A C 1
ATOM 1865 O O . GLN A 1 225 ? 79.826 -2.524 -47.666 1.00 72.19 225 GLN A O 1
ATOM 1870 N N . SER A 1 226 ? 80.450 -0.564 -48.574 1.00 69.25 226 SER A N 1
ATOM 1871 C CA . SER A 1 226 ? 80.272 0.222 -47.341 1.00 69.25 226 SER A CA 1
ATOM 1872 C C . SER A 1 226 ? 78.802 0.419 -46.958 1.00 69.25 226 SER A C 1
ATOM 1874 O O . SER A 1 226 ? 78.492 0.365 -45.771 1.00 69.25 226 SER A O 1
ATOM 1876 N N . GLN A 1 227 ? 77.889 0.583 -47.925 1.00 65.81 227 GLN A N 1
ATOM 1877 C CA . GLN A 1 227 ? 76.454 0.758 -47.642 1.00 65.81 227 GLN A CA 1
ATOM 1878 C C . GLN A 1 227 ? 75.832 -0.487 -46.990 1.00 65.81 227 GLN A C 1
ATOM 1880 O O . GLN A 1 227 ? 75.180 -0.373 -45.955 1.00 65.81 227 GLN A O 1
ATOM 1885 N N . ILE A 1 228 ? 76.149 -1.685 -47.493 1.00 66.12 228 ILE A N 1
ATOM 1886 C CA . ILE A 1 228 ? 75.651 -2.953 -46.923 1.00 66.12 228 ILE A CA 1
ATOM 1887 C C . ILE A 1 228 ? 76.154 -3.175 -45.482 1.00 66.12 228 ILE A C 1
ATOM 1889 O O . ILE A 1 228 ? 75.499 -3.830 -44.669 1.00 66.12 228 ILE A O 1
ATOM 1893 N N . LYS A 1 229 ? 77.328 -2.630 -45.136 1.00 64.19 229 LYS A N 1
ATOM 1894 C CA . LYS A 1 229 ? 77.928 -2.776 -43.801 1.00 64.19 229 LYS A CA 1
ATOM 1895 C C . LYS A 1 229 ? 77.335 -1.822 -42.755 1.00 64.19 229 LYS A C 1
ATOM 1897 O O . LYS A 1 229 ? 77.457 -2.128 -41.574 1.00 64.19 229 LYS A O 1
ATOM 1902 N N . VAL A 1 230 ? 76.717 -0.708 -43.160 1.00 63.09 230 VAL A N 1
ATOM 1903 C CA . VAL A 1 230 ? 76.051 0.252 -42.254 1.00 63.09 230 VAL A CA 1
ATOM 1904 C C . VAL A 1 230 ? 74.613 -0.181 -41.959 1.00 63.09 230 VAL A C 1
ATOM 1906 O O . VAL A 1 230 ? 74.227 -0.223 -40.795 1.00 63.09 230 VAL A O 1
ATOM 1909 N N . GLU A 1 231 ? 73.873 -0.632 -42.974 1.00 57.44 231 GLU A N 1
ATOM 1910 C CA . GLU A 1 231 ? 72.477 -1.082 -42.836 1.00 57.44 231 GLU A CA 1
ATOM 1911 C C . GLU A 1 231 ? 72.340 -2.271 -41.862 1.00 57.44 231 GLU A C 1
ATOM 1913 O O . GLU A 1 231 ? 71.440 -2.321 -41.027 1.00 57.44 231 GLU A O 1
ATOM 1918 N N . LYS A 1 232 ? 73.321 -3.184 -41.858 1.00 58.41 232 LYS A N 1
ATOM 1919 C CA . LYS A 1 232 ? 73.329 -4.354 -40.964 1.00 58.41 232 LYS A CA 1
ATOM 1920 C C . LYS A 1 232 ? 73.629 -4.029 -39.488 1.00 58.41 232 LYS A C 1
ATOM 1922 O O . LYS A 1 232 ? 73.446 -4.895 -38.631 1.00 58.41 232 LYS A O 1
ATOM 1927 N N . ASN A 1 233 ? 74.101 -2.815 -39.186 1.00 54.31 233 ASN A N 1
ATOM 1928 C CA . ASN A 1 233 ? 74.391 -2.365 -37.820 1.00 54.31 233 ASN A CA 1
ATOM 1929 C C . ASN A 1 233 ? 73.277 -1.479 -37.231 1.00 54.31 233 ASN A C 1
ATOM 1931 O O . ASN A 1 233 ? 73.196 -1.378 -36.010 1.00 54.31 233 ASN A O 1
ATOM 1935 N N . GLU A 1 234 ? 72.409 -0.884 -38.058 1.00 55.84 234 GLU A N 1
ATOM 1936 C CA . GLU A 1 234 ? 71.260 -0.087 -37.589 1.00 55.84 234 GLU A CA 1
ATOM 1937 C C . GLU A 1 234 ? 70.074 -0.962 -37.141 1.00 55.84 234 GLU A C 1
ATOM 1939 O O . GLU A 1 234 ? 69.361 -0.605 -36.207 1.00 55.84 234 GLU A O 1
ATOM 1944 N N . GLU A 1 235 ? 69.916 -2.168 -37.697 1.00 50.81 235 GLU A N 1
ATOM 1945 C CA . GLU A 1 235 ? 68.794 -3.067 -37.366 1.00 50.81 235 GLU A CA 1
ATOM 1946 C C . GLU A 1 235 ? 68.933 -3.778 -35.997 1.00 50.81 235 GLU A C 1
ATOM 1948 O O . GLU A 1 235 ? 67.996 -4.409 -35.514 1.00 50.81 235 GLU A O 1
ATOM 1953 N N . ARG A 1 236 ? 70.092 -3.669 -35.324 1.00 57.62 236 ARG A N 1
ATOM 1954 C CA . ARG A 1 236 ? 70.322 -4.222 -33.968 1.00 57.62 236 ARG A CA 1
ATOM 1955 C C . ARG A 1 236 ? 70.234 -3.188 -32.839 1.00 57.62 236 ARG A C 1
ATOM 1957 O O . ARG A 1 236 ? 70.362 -3.573 -31.681 1.00 57.62 236 ARG A O 1
ATOM 1964 N N . LEU A 1 237 ? 70.021 -1.907 -33.151 1.00 54.34 237 LEU A N 1
ATOM 1965 C CA . LEU A 1 237 ? 70.034 -0.797 -32.186 1.00 54.34 237 LEU A CA 1
ATOM 1966 C C . LEU A 1 237 ? 68.740 0.042 -32.252 1.00 54.34 237 LEU A C 1
ATOM 1968 O O . LEU A 1 237 ? 68.774 1.264 -32.173 1.00 54.34 237 LEU A O 1
ATOM 1972 N N . SER A 1 238 ? 67.585 -0.611 -32.410 1.00 49.41 238 SER A N 1
ATOM 1973 C CA . SER A 1 238 ? 66.263 0.026 -32.302 1.00 49.41 238 SER A CA 1
ATOM 1974 C C . SER A 1 238 ? 65.349 -0.791 -31.386 1.00 49.41 238 SER A C 1
ATOM 1976 O O . SER A 1 238 ? 64.305 -1.300 -31.776 1.00 49.41 238 SER A O 1
ATOM 1978 N N . HIS A 1 239 ? 65.795 -0.984 -30.148 1.00 53.12 239 HIS A N 1
ATOM 1979 C CA . HIS A 1 239 ? 64.938 -1.418 -29.051 1.00 53.12 239 HIS A CA 1
ATOM 1980 C C . HIS A 1 239 ? 65.508 -0.826 -27.760 1.00 53.12 239 HIS A C 1
ATOM 1982 O O . HIS A 1 239 ? 66.230 -1.503 -27.046 1.00 53.12 239 HIS A O 1
ATOM 1988 N N . ASP A 1 240 ? 65.292 0.475 -27.541 1.00 43.34 240 ASP A N 1
ATOM 1989 C CA . ASP A 1 240 ? 65.118 1.059 -26.204 1.00 43.34 240 ASP A CA 1
ATOM 1990 C C . ASP A 1 240 ? 64.874 2.578 -26.258 1.00 43.34 240 ASP A C 1
ATOM 1992 O O . ASP A 1 240 ? 65.456 3.292 -27.074 1.00 43.34 240 ASP A O 1
ATOM 1996 N N . CYS A 1 241 ? 64.045 3.031 -25.308 1.00 37.56 241 CYS A N 1
ATOM 1997 C CA . CYS A 1 241 ? 63.768 4.409 -24.864 1.00 37.56 241 CYS A CA 1
ATOM 1998 C C . CYS A 1 241 ? 62.578 5.169 -25.496 1.00 37.56 241 CYS A C 1
ATOM 2000 O O . CYS A 1 241 ? 62.707 5.924 -26.458 1.00 37.56 241 CYS A O 1
ATOM 2002 N N . GLU A 1 242 ? 61.427 5.069 -24.817 1.00 41.72 242 GLU A N 1
ATOM 2003 C CA . GLU A 1 242 ? 60.415 6.135 -24.715 1.00 41.72 242 GLU A CA 1
ATOM 2004 C C . GLU A 1 242 ? 60.970 7.425 -24.068 1.00 41.72 242 GLU A C 1
ATOM 2006 O O . GLU A 1 242 ? 61.817 7.353 -23.171 1.00 41.72 242 GLU A O 1
ATOM 2011 N N . PRO A 1 243 ? 60.356 8.589 -24.363 1.00 42.44 243 PRO A N 1
ATOM 2012 C CA . PRO A 1 243 ? 60.218 9.676 -23.392 1.00 42.44 243 PRO A CA 1
ATOM 2013 C C . PRO A 1 243 ? 58.745 10.066 -23.126 1.00 42.44 243 PRO A C 1
ATOM 2015 O O . PRO A 1 243 ? 57.991 10.448 -24.018 1.00 42.44 243 PRO A O 1
ATOM 2018 N N . ASN A 1 244 ? 58.381 10.026 -21.843 1.00 35.16 244 ASN A N 1
ATOM 2019 C CA . ASN A 1 244 ? 57.062 10.268 -21.250 1.00 35.16 244 ASN A CA 1
ATOM 2020 C C . ASN A 1 244 ? 56.547 11.731 -21.284 1.00 35.16 244 ASN A C 1
ATOM 2022 O O . ASN A 1 244 ? 57.281 12.663 -20.951 1.00 35.16 244 ASN A O 1
ATOM 2026 N N . ARG A 1 245 ? 55.226 11.894 -21.495 1.00 28.83 245 ARG A N 1
ATOM 2027 C CA . ARG A 1 245 ? 54.271 12.825 -20.819 1.00 28.83 245 ARG A CA 1
ATOM 2028 C C . ARG A 1 245 ? 52.863 12.490 -21.358 1.00 28.83 245 ARG A C 1
ATOM 2030 O O . ARG A 1 245 ? 52.658 12.590 -22.555 1.00 28.83 245 ARG A O 1
ATOM 2037 N N . SER A 1 246 ? 51.817 12.117 -20.618 1.00 34.31 246 SER A N 1
ATOM 2038 C CA . SER A 1 246 ? 51.418 12.401 -19.235 1.00 34.31 246 SER A CA 1
ATOM 2039 C C . SER A 1 246 ? 50.280 11.434 -18.848 1.00 34.31 246 SER A C 1
ATOM 2041 O O . SER A 1 246 ? 49.392 11.235 -19.673 1.00 34.31 246 SER A O 1
ATOM 2043 N N . THR A 1 247 ? 50.264 10.897 -17.620 1.00 32.44 247 THR A N 1
ATOM 2044 C CA . THR A 1 247 ? 49.110 10.756 -16.687 1.00 32.44 247 THR A CA 1
ATOM 2045 C C . THR A 1 247 ? 49.499 9.788 -15.556 1.00 32.44 247 THR A C 1
ATOM 2047 O O . THR A 1 247 ? 49.977 8.688 -15.803 1.00 32.44 247 THR A O 1
ATOM 2050 N N . SER A 1 248 ? 49.343 10.248 -14.314 1.00 38.34 248 SER A N 1
ATOM 2051 C CA . SER A 1 248 ? 49.814 9.644 -13.058 1.00 38.34 248 SER A CA 1
ATOM 2052 C C . SER A 1 248 ? 49.296 8.236 -12.730 1.00 38.34 248 SER A C 1
ATOM 2054 O O . SER A 1 248 ? 48.113 7.960 -12.930 1.00 38.34 248 SER A O 1
ATOM 2056 N N . PRO A 1 249 ? 50.111 7.449 -11.999 1.00 37.88 249 PRO A N 1
ATOM 2057 C CA . PRO A 1 249 ? 49.624 6.542 -10.962 1.00 37.88 249 PRO A CA 1
ATOM 2058 C C . PRO A 1 249 ? 50.286 6.775 -9.584 1.00 37.88 249 PRO A C 1
ATOM 2060 O O . PRO A 1 249 ? 51.385 7.313 -9.461 1.00 37.88 249 PRO A O 1
ATOM 2063 N N . LEU A 1 250 ? 49.551 6.385 -8.541 1.00 39.72 250 LEU A N 1
ATOM 2064 C CA . LEU A 1 250 ? 49.871 6.486 -7.110 1.00 39.72 250 LEU A CA 1
ATOM 2065 C C . LEU A 1 250 ? 50.983 5.511 -6.666 1.00 39.72 250 LEU A C 1
ATOM 2067 O O . LEU A 1 250 ? 51.110 4.440 -7.262 1.00 39.72 250 LEU A O 1
ATOM 2071 N N . PRO A 1 251 ? 51.711 5.799 -5.565 1.00 38.53 251 PRO A N 1
ATOM 2072 C CA . PRO A 1 251 ? 52.574 4.827 -4.900 1.00 38.53 251 PRO A CA 1
ATOM 2073 C C . PRO A 1 251 ? 51.859 4.131 -3.721 1.00 38.53 251 PRO A C 1
ATOM 2075 O O . PRO A 1 251 ? 50.948 4.714 -3.125 1.00 38.53 251 PRO A O 1
ATOM 2078 N N . PRO A 1 252 ? 52.294 2.926 -3.309 1.00 43.03 252 PRO A N 1
ATOM 2079 C CA . PRO A 1 252 ? 51.913 2.345 -2.032 1.00 43.03 252 PRO A CA 1
ATOM 2080 C C . PRO A 1 252 ? 52.956 2.684 -0.956 1.00 43.03 252 PRO A C 1
ATOM 2082 O O . PRO A 1 252 ? 54.161 2.592 -1.193 1.00 43.03 252 PRO A O 1
ATOM 2085 N N . LEU A 1 253 ? 52.502 3.015 0.254 1.00 29.69 253 LEU A N 1
ATOM 2086 C CA . LEU A 1 253 ? 53.343 2.959 1.447 1.00 29.69 253 LEU A CA 1
ATOM 2087 C C . LEU A 1 253 ? 52.548 2.392 2.626 1.00 29.69 253 LEU A C 1
ATOM 2089 O O . LEU A 1 253 ? 51.488 2.883 3.001 1.00 29.69 253 LEU A O 1
ATOM 2093 N N . THR A 1 254 ? 53.107 1.323 3.176 1.00 37.53 254 THR A N 1
ATOM 2094 C CA . THR A 1 254 ? 52.757 0.645 4.424 1.00 37.53 254 THR A CA 1
ATOM 2095 C C . THR A 1 254 ? 52.874 1.574 5.630 1.00 37.53 254 THR A C 1
ATOM 2097 O O . THR A 1 254 ? 53.843 2.315 5.677 1.00 37.53 254 THR A O 1
ATOM 2100 N N . PHE A 1 255 ? 52.001 1.451 6.636 1.00 31.42 255 PHE A N 1
ATOM 2101 C CA . PHE A 1 255 ? 52.373 1.296 8.055 1.00 31.42 255 PHE A CA 1
ATOM 2102 C C . PHE A 1 255 ? 51.145 0.930 8.909 1.00 31.42 255 PHE A C 1
ATOM 2104 O O . PHE A 1 255 ? 50.018 1.337 8.649 1.00 31.42 255 PHE A O 1
ATOM 2111 N N . GLN A 1 256 ? 51.422 0.106 9.917 1.00 33.81 256 GLN A N 1
ATOM 2112 C CA . GLN A 1 256 ? 50.541 -0.430 10.955 1.00 33.81 256 GLN A CA 1
ATOM 2113 C C . GLN A 1 256 ? 49.916 0.666 11.842 1.00 33.81 256 GLN A C 1
ATOM 2115 O O . GLN A 1 256 ? 50.531 1.714 12.026 1.00 33.81 256 GLN A O 1
ATOM 2120 N N . THR A 1 257 ? 48.772 0.414 12.499 1.00 26.78 257 THR A N 1
ATOM 2121 C CA . THR A 1 257 ? 48.659 -0.008 13.925 1.00 26.78 257 THR A CA 1
ATOM 2122 C C . THR A 1 257 ? 47.207 0.136 14.447 1.00 26.78 257 THR A C 1
ATOM 2124 O O . THR A 1 257 ? 46.599 1.187 14.289 1.00 26.78 257 THR A O 1
ATOM 2127 N N . LYS A 1 258 ? 46.764 -0.884 15.202 1.00 33.16 258 LYS A N 1
ATOM 2128 C CA . LYS A 1 258 ? 45.868 -0.866 16.387 1.00 33.16 258 LYS A CA 1
ATOM 2129 C C . LYS A 1 258 ? 44.336 -0.730 16.258 1.00 33.16 258 LYS A C 1
ATOM 2131 O O . LYS A 1 258 ? 43.787 0.342 16.059 1.00 33.16 258 LYS A O 1
ATOM 2136 N N . GLU A 1 259 ? 43.711 -1.885 16.516 1.00 33.88 259 GLU A N 1
ATOM 2137 C CA . GLU A 1 259 ? 42.566 -2.187 17.399 1.00 33.88 259 GLU A CA 1
ATOM 2138 C C . GLU A 1 259 ? 41.583 -1.079 17.809 1.00 33.88 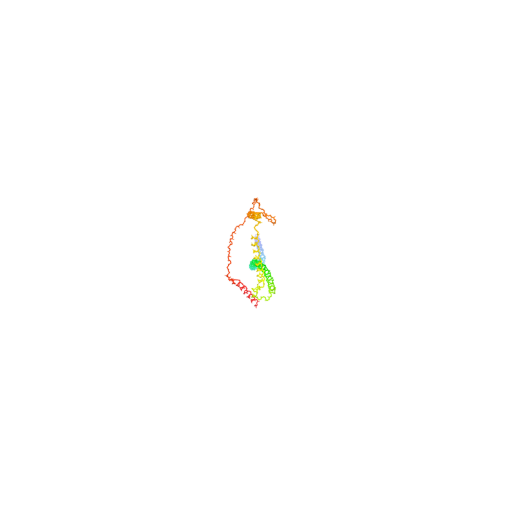259 GLU A C 1
ATOM 2140 O O . GLU A 1 259 ? 41.959 -0.138 18.500 1.00 33.88 259 GLU A O 1
ATOM 2145 N N . MET A 1 260 ? 40.291 -1.354 17.573 1.00 31.91 260 MET A N 1
ATOM 2146 C CA . MET A 1 260 ? 39.235 -1.373 18.600 1.00 31.91 260 MET A CA 1
ATOM 2147 C C . MET A 1 260 ? 38.036 -2.222 18.109 1.00 31.91 260 MET A C 1
ATOM 2149 O O . MET A 1 260 ? 37.306 -1.840 17.205 1.00 31.91 260 MET A O 1
ATOM 2153 N N . THR A 1 261 ? 37.922 -3.417 18.695 1.00 32.31 261 THR A N 1
ATOM 2154 C CA . THR A 1 261 ? 36.712 -4.116 19.180 1.00 32.31 261 THR A CA 1
ATOM 2155 C C . THR A 1 261 ? 35.399 -4.181 18.361 1.00 32.31 261 THR A C 1
ATOM 2157 O O . THR A 1 261 ? 34.649 -3.215 18.270 1.00 32.31 261 THR A O 1
ATOM 2160 N N . SER A 1 262 ? 35.030 -5.441 18.064 1.00 34.28 262 SER A N 1
ATOM 2161 C CA . SER A 1 262 ? 33.696 -6.079 18.200 1.00 34.28 262 SER A CA 1
ATOM 2162 C C . SER A 1 262 ? 32.749 -6.237 16.990 1.00 34.28 262 SER A C 1
ATOM 2164 O O . SER A 1 262 ? 32.778 -5.437 16.061 1.00 34.28 262 SER A O 1
ATOM 2166 N N . PRO A 1 263 ? 31.947 -7.332 16.970 1.00 49.47 263 PRO A N 1
ATOM 2167 C CA . PRO A 1 263 ? 31.871 -8.223 15.809 1.00 49.47 263 PRO A CA 1
ATOM 2168 C C . PRO A 1 263 ? 30.456 -8.354 15.228 1.00 49.47 263 PRO A C 1
ATOM 2170 O O . PRO A 1 263 ? 29.485 -8.127 15.941 1.00 49.47 263 PRO A O 1
ATOM 2173 N N . LEU A 1 264 ? 30.336 -8.841 13.987 1.00 31.56 264 LEU A N 1
ATOM 2174 C CA . LEU A 1 264 ? 29.165 -9.607 13.536 1.00 31.56 264 LEU A CA 1
ATOM 2175 C C . LEU A 1 264 ? 29.493 -10.412 12.266 1.00 31.56 264 LEU A C 1
ATOM 2177 O O . LEU A 1 264 ? 29.682 -9.859 11.191 1.00 31.56 264 LEU A O 1
ATOM 2181 N N . VAL A 1 265 ? 29.580 -11.727 12.481 1.00 33.03 265 VAL A N 1
ATOM 2182 C CA . VAL A 1 265 ? 29.045 -12.819 11.651 1.00 33.03 265 VAL A CA 1
ATOM 2183 C C . VAL A 1 265 ? 29.375 -12.788 10.152 1.00 33.03 265 VAL A C 1
ATOM 2185 O O . VAL A 1 265 ? 28.729 -12.144 9.334 1.00 33.03 265 VAL A O 1
ATOM 2188 N N . SER A 1 266 ? 30.390 -13.595 9.850 1.00 40.28 266 SER A N 1
ATOM 2189 C CA . SER A 1 266 ? 30.552 -14.400 8.640 1.00 40.28 266 SER A CA 1
ATOM 2190 C C . SER A 1 266 ? 29.242 -15.055 8.198 1.00 40.28 266 SER A C 1
ATOM 2192 O O . SER A 1 266 ? 28.628 -15.733 9.012 1.00 40.28 266 SER A O 1
ATOM 2194 N N . ASP A 1 267 ? 28.899 -14.934 6.918 1.00 35.62 267 ASP A N 1
ATOM 2195 C CA . ASP A 1 267 ? 28.403 -16.068 6.137 1.00 35.62 267 ASP A CA 1
ATOM 2196 C C . ASP A 1 267 ? 28.789 -15.875 4.665 1.00 35.62 267 ASP A C 1
ATOM 2198 O O . ASP A 1 267 ? 28.453 -14.881 4.015 1.00 35.62 267 ASP A O 1
ATOM 2202 N N . ASP A 1 268 ? 29.588 -16.831 4.197 1.00 38.16 268 ASP A N 1
ATOM 2203 C CA . ASP A 1 268 ? 29.925 -17.075 2.806 1.00 38.16 268 ASP A CA 1
ATOM 2204 C C . ASP A 1 268 ? 28.681 -17.595 2.081 1.00 38.16 268 ASP A C 1
ATOM 2206 O O . ASP A 1 268 ? 28.169 -18.651 2.437 1.00 38.16 268 ASP A O 1
ATOM 2210 N N . ASP A 1 269 ? 28.265 -16.930 1.003 1.00 34.62 269 ASP A N 1
ATOM 2211 C CA . ASP A 1 269 ? 27.437 -17.562 -0.025 1.00 34.62 269 ASP A CA 1
ATOM 2212 C C . ASP A 1 269 ? 28.103 -17.388 -1.391 1.00 34.62 269 ASP A C 1
ATOM 2214 O O . ASP A 1 269 ? 28.068 -16.348 -2.056 1.00 34.62 269 ASP A O 1
ATOM 2218 N N . VAL A 1 270 ? 28.765 -18.472 -1.780 1.00 37.72 270 VAL A N 1
ATOM 2219 C CA . VAL A 1 270 ? 29.350 -18.732 -3.089 1.00 37.72 270 VAL A CA 1
ATOM 2220 C C . VAL A 1 270 ? 28.238 -18.711 -4.142 1.00 37.72 270 VAL A C 1
ATOM 2222 O O . VAL A 1 270 ? 27.355 -19.563 -4.144 1.00 37.72 270 VAL A O 1
ATOM 2225 N N . PHE A 1 271 ? 28.296 -17.764 -5.077 1.00 35.41 271 PHE A N 1
ATOM 2226 C CA . PHE A 1 271 ? 27.420 -17.737 -6.251 1.00 35.41 271 PHE A CA 1
ATOM 2227 C C . PHE A 1 271 ? 27.771 -18.879 -7.223 1.00 35.41 271 PHE A C 1
ATOM 2229 O O . PHE A 1 271 ? 28.886 -18.886 -7.754 1.00 35.41 271 PHE A O 1
ATOM 2236 N N . PRO A 1 272 ? 26.842 -19.788 -7.580 1.00 42.41 272 PRO A N 1
ATOM 2237 C CA . PRO A 1 272 ? 27.008 -20.603 -8.770 1.00 42.41 272 PRO A CA 1
ATOM 2238 C C . PRO A 1 272 ? 26.628 -19.766 -9.992 1.00 42.41 272 PRO A C 1
ATOM 2240 O O . PRO A 1 272 ? 25.503 -19.283 -10.129 1.00 42.41 272 PRO A O 1
ATOM 2243 N N . LEU A 1 273 ? 27.589 -19.612 -10.897 1.00 40.66 273 LEU A N 1
ATOM 2244 C CA . LEU A 1 273 ? 27.406 -19.097 -12.246 1.00 40.66 273 LEU A CA 1
ATOM 2245 C C . LEU A 1 273 ? 26.467 -20.048 -13.015 1.00 40.66 273 LEU A C 1
ATOM 2247 O O . LEU A 1 273 ? 26.915 -21.060 -13.550 1.00 40.66 273 LEU A O 1
ATOM 2251 N N . VAL A 1 274 ? 25.161 -19.764 -13.042 1.00 40.19 274 VAL A N 1
ATOM 2252 C CA . VAL A 1 274 ? 24.205 -20.542 -13.844 1.00 40.19 274 VAL A CA 1
ATOM 2253 C C . VAL A 1 274 ? 24.163 -19.974 -15.258 1.00 40.19 274 VAL A C 1
ATOM 2255 O O . VAL A 1 274 ? 23.723 -18.854 -15.513 1.00 40.19 274 VAL A O 1
ATOM 2258 N N . SER A 1 275 ? 24.672 -20.791 -16.167 1.00 35.22 275 SER A N 1
ATOM 2259 C CA . SER A 1 275 ? 24.627 -20.692 -17.616 1.00 35.22 275 SER A CA 1
ATOM 2260 C C . SER A 1 275 ? 23.203 -20.476 -18.138 1.00 35.22 275 SER A C 1
ATOM 2262 O O . SER A 1 275 ? 22.269 -21.199 -17.797 1.00 35.22 275 SER A O 1
ATOM 2264 N N . PHE A 1 276 ? 23.056 -19.495 -19.027 1.00 37.19 276 PHE A N 1
ATOM 2265 C CA . PHE A 1 276 ? 21.855 -19.283 -19.828 1.00 37.19 276 PHE A CA 1
ATOM 2266 C C . PHE A 1 276 ? 21.531 -20.541 -20.654 1.00 37.19 276 PHE A C 1
ATOM 2268 O O . PHE A 1 276 ? 22.346 -20.971 -21.468 1.00 37.19 276 PHE A O 1
ATOM 2275 N N . SER A 1 277 ? 20.332 -21.101 -20.476 1.00 36.62 277 SER A N 1
ATOM 2276 C CA . SER A 1 277 ? 19.690 -22.008 -21.437 1.00 36.62 277 SER A CA 1
ATOM 2277 C C . SER A 1 277 ? 18.369 -21.382 -21.899 1.00 36.62 277 SER A C 1
ATOM 2279 O O . SER A 1 277 ? 17.574 -20.979 -21.046 1.00 36.62 277 SER A O 1
ATOM 2281 N N . PRO A 1 278 ? 18.125 -21.256 -23.215 1.00 49.69 278 PRO A N 1
ATOM 2282 C CA . PRO A 1 278 ? 16.899 -20.692 -23.752 1.00 49.69 278 PRO A CA 1
ATOM 2283 C C . PRO A 1 278 ? 15.905 -21.828 -23.982 1.00 49.69 278 PRO A C 1
ATOM 2285 O O . PRO A 1 278 ? 16.026 -22.543 -24.964 1.00 49.69 278 PRO A O 1
ATOM 2288 N N . ASP A 1 279 ? 15.001 -22.036 -23.031 1.00 45.62 279 ASP A N 1
ATOM 2289 C CA . ASP A 1 279 ? 13.660 -22.604 -23.231 1.00 45.62 279 ASP A CA 1
ATOM 2290 C C . ASP A 1 279 ? 13.127 -23.050 -21.875 1.00 45.62 279 ASP A C 1
ATOM 2292 O O . ASP A 1 279 ? 13.437 -24.142 -21.417 1.00 45.62 279 ASP A O 1
ATOM 2296 N N . MET A 1 280 ? 12.322 -22.203 -21.232 1.00 35.31 280 MET A N 1
ATOM 2297 C CA . MET A 1 280 ? 11.272 -22.648 -20.316 1.00 35.31 280 MET A CA 1
ATOM 2298 C C . MET A 1 280 ? 10.199 -21.563 -20.227 1.00 35.31 280 MET A C 1
ATOM 2300 O O . MET A 1 280 ? 10.430 -20.445 -19.767 1.00 35.31 280 MET A O 1
ATOM 2304 N N . SER A 1 281 ? 9.003 -21.922 -20.679 1.00 46.44 281 SER A N 1
ATOM 2305 C CA . SER A 1 281 ? 7.754 -21.208 -20.451 1.00 46.44 281 SER A CA 1
ATOM 2306 C C . SER A 1 281 ? 7.564 -20.876 -18.968 1.00 46.44 281 SER A C 1
ATOM 2308 O O . SER A 1 281 ? 7.653 -21.758 -18.112 1.00 46.44 281 SER A O 1
ATOM 2310 N N . PHE A 1 282 ? 7.245 -19.620 -18.662 1.00 45.03 282 PHE A N 1
ATOM 2311 C CA . PHE A 1 282 ? 6.882 -19.188 -17.314 1.00 45.03 282 PHE A CA 1
ATOM 2312 C C . PHE A 1 282 ? 5.606 -19.901 -16.831 1.00 45.03 282 PHE A C 1
ATOM 2314 O O . PHE A 1 282 ? 4.642 -19.992 -17.599 1.00 45.03 282 PHE A O 1
ATOM 2321 N N . PRO A 1 283 ? 5.517 -20.348 -15.563 1.00 48.53 283 PRO A N 1
ATOM 2322 C CA . PRO A 1 283 ? 4.264 -20.836 -15.016 1.00 48.53 283 PRO A CA 1
ATOM 2323 C C . PRO A 1 283 ? 3.369 -19.625 -14.736 1.00 48.53 283 PRO A C 1
ATOM 2325 O O . PRO A 1 283 ? 3.399 -19.031 -13.660 1.00 48.53 283 PRO A O 1
ATOM 2328 N N . ALA A 1 284 ? 2.549 -19.256 -15.718 1.00 48.69 284 ALA A N 1
ATOM 2329 C CA . ALA A 1 284 ? 1.528 -18.214 -15.596 1.00 48.69 284 ALA A CA 1
ATOM 2330 C C . ALA A 1 284 ? 0.440 -18.538 -14.544 1.00 48.69 284 ALA A C 1
ATOM 2332 O O . ALA A 1 284 ? -0.420 -17.707 -14.263 1.00 48.69 284 ALA A O 1
ATOM 2333 N N . SER A 1 285 ? 0.467 -19.725 -13.930 1.00 59.44 285 SER A N 1
ATOM 2334 C CA . SER A 1 285 ? -0.648 -20.243 -13.139 1.00 59.44 285 SER A CA 1
ATOM 2335 C C . SER A 1 285 ? -0.786 -19.644 -11.739 1.00 59.44 285 SER A C 1
ATOM 2337 O O . SER A 1 285 ? -1.910 -19.475 -11.284 1.00 59.44 285 SER A O 1
ATOM 2339 N N . LEU A 1 286 ? 0.298 -19.283 -11.039 1.00 54.09 286 LEU A N 1
ATOM 2340 C CA . LEU A 1 286 ? 0.171 -18.878 -9.627 1.00 54.09 286 LEU A CA 1
ATOM 2341 C C . LEU A 1 286 ? -0.307 -17.424 -9.468 1.00 54.09 286 LEU A C 1
ATOM 2343 O O . LEU A 1 286 ? -1.162 -17.127 -8.634 1.00 54.09 286 LEU A O 1
ATOM 2347 N N . ALA A 1 287 ? 0.205 -16.519 -10.309 1.00 55.88 287 ALA A N 1
ATOM 2348 C CA . ALA A 1 287 ? -0.237 -15.125 -10.332 1.00 55.88 287 ALA A CA 1
ATOM 2349 C C . ALA A 1 287 ? -1.677 -15.003 -10.861 1.00 55.88 287 ALA A C 1
ATOM 2351 O O . ALA A 1 287 ? -2.471 -14.263 -10.281 1.00 55.88 287 ALA A O 1
ATOM 2352 N N . ALA A 1 288 ? -2.032 -15.785 -11.891 1.00 59.38 288 ALA A N 1
ATOM 2353 C CA . ALA A 1 288 ? -3.387 -15.828 -12.437 1.00 59.38 288 ALA A CA 1
ATOM 2354 C C . ALA A 1 288 ? -4.410 -16.341 -11.407 1.00 59.38 288 ALA A C 1
ATOM 2356 O O . ALA A 1 288 ? -5.449 -15.708 -11.212 1.00 59.38 288 ALA A O 1
ATOM 2357 N N . GLN A 1 289 ? -4.084 -17.410 -10.669 1.00 60.28 289 GLN A N 1
ATOM 2358 C CA . GLN A 1 289 ? -4.965 -17.964 -9.633 1.00 60.28 289 GLN A CA 1
ATOM 2359 C C . GLN A 1 289 ? -5.239 -16.971 -8.493 1.00 60.28 289 GLN A C 1
ATOM 2361 O O . GLN A 1 289 ? -6.377 -16.854 -8.037 1.00 60.28 289 GLN A O 1
ATOM 2366 N N . HIS A 1 290 ? -4.235 -16.199 -8.062 1.00 59.62 290 HIS A N 1
ATOM 2367 C CA . HIS A 1 290 ? -4.430 -15.184 -7.021 1.00 59.62 290 HIS A CA 1
ATOM 2368 C C . HIS A 1 290 ? -5.283 -13.997 -7.511 1.00 59.62 290 HIS A C 1
ATOM 2370 O O . HIS A 1 290 ? -6.133 -13.484 -6.774 1.00 59.62 290 HIS A O 1
ATOM 2376 N N . THR A 1 291 ? -5.111 -13.570 -8.767 1.00 68.75 291 THR A N 1
ATOM 2377 C CA . THR A 1 291 ? -5.950 -12.515 -9.366 1.00 68.75 291 THR A CA 1
ATOM 2378 C C . THR A 1 291 ? -7.398 -12.962 -9.578 1.00 68.75 291 THR A C 1
ATOM 2380 O O . THR A 1 291 ? -8.321 -12.184 -9.348 1.00 68.75 291 THR A O 1
ATOM 2383 N N . GLU A 1 292 ? -7.624 -14.226 -9.934 1.00 66.81 292 GLU A N 1
ATOM 2384 C CA . GLU A 1 292 ? -8.968 -14.772 -10.140 1.00 66.81 292 GLU A CA 1
ATOM 2385 C C . GLU A 1 292 ? -9.711 -14.966 -8.807 1.00 66.81 292 GLU A C 1
ATOM 2387 O O . GLU A 1 292 ? -10.876 -14.578 -8.676 1.00 66.81 292 GLU A O 1
ATOM 2392 N N . PHE A 1 293 ? -9.020 -15.459 -7.771 1.00 70.56 293 PHE A N 1
ATOM 2393 C CA . PHE A 1 293 ? -9.575 -15.588 -6.420 1.00 70.56 293 PHE A CA 1
ATOM 2394 C C . PHE A 1 293 ? -9.988 -14.233 -5.828 1.00 70.56 293 PHE A C 1
ATOM 2396 O O . PHE A 1 293 ? -11.073 -14.100 -5.254 1.00 70.56 293 PHE A O 1
ATOM 2403 N N . THR A 1 294 ? -9.152 -13.205 -5.998 1.00 67.38 294 THR A N 1
ATOM 2404 C CA . THR A 1 294 ? -9.449 -11.856 -5.500 1.00 67.38 294 THR A CA 1
ATOM 2405 C C . THR A 1 294 ? -10.620 -11.220 -6.251 1.00 67.38 294 THR A C 1
ATOM 2407 O O . THR A 1 294 ? -11.554 -10.748 -5.601 1.00 67.38 294 THR A O 1
ATOM 2410 N N . LEU A 1 295 ? -10.657 -11.288 -7.588 1.00 70.06 295 LEU A N 1
ATOM 2411 C CA . LEU A 1 295 ? -11.777 -10.774 -8.392 1.00 70.06 295 LEU A CA 1
ATOM 2412 C C . LEU A 1 295 ? -13.117 -11.442 -8.040 1.00 70.06 295 LEU A C 1
ATOM 2414 O O . LEU A 1 295 ? -14.133 -10.753 -7.925 1.00 70.06 295 LEU A O 1
ATOM 2418 N N . ASN A 1 296 ? -13.122 -12.755 -7.790 1.00 70.50 296 ASN A N 1
ATOM 2419 C CA . ASN A 1 296 ? -14.330 -13.497 -7.417 1.00 70.50 296 ASN A CA 1
ATOM 2420 C C . ASN A 1 296 ? -14.828 -13.151 -5.995 1.00 70.50 296 ASN A C 1
ATOM 2422 O O . ASN A 1 296 ? -16.027 -13.168 -5.711 1.00 70.50 296 ASN A O 1
ATOM 2426 N N . LYS A 1 297 ? -13.922 -12.770 -5.083 1.00 73.56 297 LYS A N 1
ATOM 2427 C CA . LYS A 1 297 ? -14.301 -12.264 -3.753 1.00 73.56 297 LYS A CA 1
ATOM 2428 C C . LYS A 1 297 ? -14.981 -10.893 -3.862 1.00 73.56 297 LYS A C 1
ATOM 2430 O O . LYS A 1 297 ? -16.029 -10.678 -3.254 1.00 73.56 297 LYS A O 1
ATOM 2435 N N . TYR A 1 298 ? -14.432 -9.991 -4.679 1.00 65.94 298 TYR A N 1
ATOM 2436 C CA . TYR A 1 298 ? -15.001 -8.655 -4.894 1.00 65.94 298 TYR A CA 1
ATOM 2437 C C . TYR A 1 298 ? -16.345 -8.683 -5.641 1.00 65.94 298 TYR A C 1
ATOM 2439 O O . TYR A 1 298 ? -17.222 -7.877 -5.323 1.00 65.94 298 TYR A O 1
ATOM 2447 N N . SER A 1 299 ? -16.559 -9.617 -6.576 1.00 68.50 299 SER A N 1
ATOM 2448 C CA . SER A 1 299 ? -17.847 -9.763 -7.273 1.00 68.50 299 SER A CA 1
ATOM 2449 C C . SER A 1 299 ? -18.962 -10.247 -6.334 1.00 68.50 299 SER A C 1
ATOM 2451 O O . SER A 1 299 ? -20.040 -9.649 -6.312 1.00 68.50 299 SER A O 1
ATOM 2453 N N . LYS A 1 300 ? -18.686 -11.238 -5.473 1.00 66.19 300 LYS A N 1
ATOM 2454 C CA . LYS A 1 300 ? -19.637 -11.723 -4.452 1.00 66.19 300 LYS A CA 1
ATOM 2455 C C . LYS A 1 300 ? -19.992 -10.655 -3.412 1.00 66.19 300 LYS A C 1
ATOM 2457 O O . LYS A 1 300 ? -21.155 -10.523 -3.038 1.00 66.19 300 LYS A O 1
ATOM 2462 N N . LEU A 1 301 ? -19.019 -9.844 -2.991 1.00 64.56 301 LEU A N 1
ATOM 2463 C CA . LEU A 1 301 ? -19.247 -8.703 -2.091 1.00 64.56 301 LEU A CA 1
ATOM 2464 C C . LEU A 1 301 ? -20.112 -7.603 -2.725 1.00 64.56 301 LEU A C 1
ATOM 2466 O O . LEU A 1 301 ? -20.856 -6.930 -2.016 1.00 64.56 301 LEU A O 1
ATOM 2470 N N . LYS A 1 302 ? -20.042 -7.423 -4.049 1.00 66.75 302 LYS A N 1
ATOM 2471 C CA . LYS A 1 302 ? -20.862 -6.442 -4.772 1.00 66.75 302 LYS A CA 1
ATOM 2472 C C . LYS A 1 302 ? -22.303 -6.925 -4.972 1.00 66.75 302 LYS A C 1
ATOM 2474 O O . LYS A 1 302 ? -23.219 -6.113 -4.934 1.00 66.75 302 LYS A O 1
ATOM 2479 N N . GLN A 1 303 ? -22.506 -8.234 -5.128 1.00 61.75 303 GLN A N 1
ATOM 2480 C CA . GLN A 1 303 ? -23.834 -8.830 -5.292 1.00 61.75 303 GLN A CA 1
ATOM 2481 C C . GLN A 1 303 ? -24.623 -8.904 -3.972 1.00 61.75 303 GLN A C 1
ATOM 2483 O O . GLN A 1 303 ? -25.829 -8.686 -3.980 1.00 61.75 303 GLN A O 1
ATOM 2488 N N . ASN A 1 304 ? -23.946 -9.088 -2.833 1.00 56.75 304 ASN A N 1
ATOM 2489 C CA . ASN A 1 304 ? -24.574 -9.072 -1.502 1.00 56.75 304 ASN A CA 1
ATOM 2490 C C . ASN A 1 304 ? -24.938 -7.669 -0.972 1.00 56.75 304 ASN A C 1
ATOM 2492 O O . ASN A 1 304 ? -25.581 -7.577 0.064 1.00 56.75 304 ASN A O 1
ATOM 2496 N N . ARG A 1 305 ? -24.544 -6.578 -1.647 1.00 59.31 305 ARG A N 1
ATOM 2497 C CA . ARG A 1 305 ? -24.954 -5.201 -1.283 1.00 59.31 305 ARG A CA 1
ATOM 2498 C C . ARG A 1 305 ? -26.212 -4.708 -2.009 1.00 59.31 305 ARG A C 1
ATOM 2500 O O . ARG A 1 305 ? -26.607 -3.564 -1.809 1.00 59.31 305 ARG A O 1
ATOM 2507 N N . HIS A 1 306 ? -26.801 -5.527 -2.878 1.00 51.88 306 HIS A N 1
ATOM 2508 C CA . HIS A 1 306 ? -28.005 -5.183 -3.646 1.00 51.88 306 HIS A CA 1
ATOM 2509 C C . HIS A 1 306 ? -29.234 -6.033 -3.278 1.00 51.88 306 HIS A C 1
ATOM 2511 O O . HIS A 1 306 ? -30.170 -6.129 -4.068 1.00 51.88 306 HIS A O 1
ATOM 2517 N N . ILE A 1 307 ? -29.242 -6.608 -2.075 1.00 44.28 307 ILE A N 1
ATOM 2518 C CA . ILE A 1 307 ? -30.418 -7.186 -1.408 1.00 44.28 307 ILE A CA 1
ATOM 2519 C C . ILE A 1 307 ? -30.600 -6.416 -0.102 1.00 44.28 307 ILE A C 1
ATOM 2521 O O . ILE A 1 307 ? -31.761 -6.096 0.225 1.00 44.28 307 ILE A O 1
#

Sequence (307 aa):
MGIFMVCKSELQSRDDLLRIIEMERLQLHRELLKIGECQNAQGNKKRLESSHLPSIKEPERKRKELFSVILYLLQIRSQLQQEEEYHNSEQERMRNEISDLTEELHQKEITIATVTKKAALLEKQLKMELEIKEKMLAKEQISDMKYKAVRTENTHLKGMMGDLDPGRYMSMDFTNREHSRHTSINKLEYENERLRNDLAKLRVNGKSTRTNQNTYEETGRYAYQSQIKVEKNEERLSHDCEPNRSTSPLPPLTFQTKEMTSPLVSDDDVFPLVSFSPDMSFPASLAAQHTEFTLNKYSKLKQNRHI

Radius of gyration: 80.36 Å; chains: 1; bounding box: 174×36×237 Å

pLDDT: mean 74.87, std 22.11, range [26.78, 98.88]

Secondary structure (DSSP, 8-state):
-HHHHHHHHHHHHHHHHHHHHHHHHHHHHHHHHHHHHHHHHHHHHHHHHHHHHHHHHHHHHHHHHHHHHHHHHHHHHHHHHHHHHHHHHHHHHHHHHHHHHHHHHHHHHHHHHHHHHHHHHHHHHHHHHHHHHHHHHHHHHHHHHHHHHHHHHHHHHHHHT-S--TTTGGG--HHHHHHHHHHHHHHHHHHHHHHHHHHHHHHHH--S-----SSSHHHHHHHHHHHHHHHHHHTTS------------PPP-----------------PPP-----------THHHHHHHHHHHHHHHHHHHTT--